Protein AF-A0A0J0XWY5-F1 (afdb_monomer_lite)

Secondary structure (DSSP, 8-state):
-PPPP----THHHHHHHHHHHHHHHHGGGSTTT----HHHHHHHHHHH----HHHHHHHHHHHHTT---SPB---EEEEEEEESS---SSS-PPPEEEEE-SSEEEEEEE-HHHHHHHHSPPTTS----GGGGTT-EEEEEEEEEEEEPP-TTSS--PPEEEEEEEEEEEEE--TTSPPS-TTPEETT-S-SHHHHHHHHHHHHHHTT---------------TT-TT--------------S------------GGGHHHHHHHHTTSS---

Radius of gyration: 27.15 Å; chains: 1; bounding box: 82×58×73 Å

Foldseek 3Di:
DDDDDDDDDPVVVVVVVVVVVVCVVPDPPPVVDDPPDPVNVLVVLLVQQDDDPLVVLLVCCVAPNLPQPDKDQPKHKWWFAFWPDDQDVPLPDFTKGWIDGQAEIAIETEDSVQQVVQQPDDVPDHRDHPRFSHRFMKIQRIKTWDWAADDPVDPDRFTGIYIYGHDMDGPDDGNPDDDSHPPRYYQLPDPDPSSVSSRVSRVCSVVVVRDPPDQPPQPQPDDPPDPPDDRDRDRDDDDDDPDDDDDDDDDDDDDPVVPVVVVVVVVVVPPDD

Sequence (273 aa):
MPRECGTKSEAADDVCRLTSCWQEMFGSAWRTAFSVSSSSVHSVMAALLRSWIESTIINHDAQYGADLGPFLTTPVLCQLIKFTTLRGSQADGQITAVISDQTHRVNVAFDQHAADSYELSKAGEEPERLTSLLRSVLRLRQYSITLLPPSYRNKHQIPRVLIVVHRWEVVTGDRQDPIYFPDAKHLGRGQTTQDEAVNRVLQKWWLGNSQKIQPSPISVERDPDDPGGKVVVEQRMTVANASAGPSRPRQVRLPLAKLTSELSQALRLVGGH

pLDDT: mean 72.66, std 22.98, range [30.91, 98.31]

Organism: NCBI:txid879819

Structure (mmCIF, N/CA/C/O backbone):
data_AF-A0A0J0XWY5-F1
#
_entry.id   AF-A0A0J0XWY5-F1
#
loop_
_atom_site.group_PDB
_atom_site.id
_atom_site.type_symbol
_atom_site.label_atom_id
_atom_site.label_alt_id
_atom_site.label_comp_id
_atom_site.label_asym_id
_atom_site.label_entity_id
_atom_site.label_seq_id
_atom_site.pdbx_PDB_ins_code
_atom_site.Cartn_x
_atom_site.Cartn_y
_atom_site.Cartn_z
_atom_site.occupancy
_atom_site.B_iso_or_equiv
_atom_site.auth_seq_id
_atom_site.auth_comp_id
_atom_site.auth_asym_id
_atom_site.auth_atom_id
_atom_site.pdbx_PDB_model_num
ATOM 1 N N . MET A 1 1 ? -35.027 23.873 38.994 1.00 40.34 1 MET A N 1
ATOM 2 C CA . MET A 1 1 ? -34.193 22.756 39.487 1.00 40.34 1 MET A CA 1
ATOM 3 C C . MET A 1 1 ? -33.545 22.091 38.276 1.00 40.34 1 MET A C 1
ATOM 5 O O . MET A 1 1 ? -34.254 21.366 37.586 1.00 40.34 1 MET A O 1
ATOM 9 N N . PRO A 1 2 ? -32.282 22.385 37.928 1.00 35.41 2 PRO A N 1
ATOM 10 C CA . PRO A 1 2 ? -31.597 21.664 36.860 1.00 35.41 2 PRO A CA 1
ATOM 11 C C . PRO A 1 2 ? -31.090 20.319 37.405 1.00 35.41 2 PRO A C 1
ATOM 13 O O . PRO A 1 2 ? -30.573 20.265 38.519 1.00 35.41 2 PRO A O 1
ATOM 16 N N . ARG A 1 3 ? -31.281 19.232 36.649 1.00 35.25 3 ARG A N 1
ATOM 17 C CA . ARG A 1 3 ? -30.683 17.918 36.929 1.00 35.25 3 ARG A CA 1
ATOM 18 C C . ARG A 1 3 ? -29.524 17.690 35.967 1.00 35.25 3 ARG A C 1
ATOM 20 O O . ARG A 1 3 ? -29.656 17.919 34.768 1.00 35.25 3 ARG A O 1
ATOM 27 N N . GLU A 1 4 ? -28.405 17.298 36.556 1.00 39.94 4 GLU A N 1
ATOM 28 C CA . GLU A 1 4 ? -27.096 17.145 35.940 1.00 39.94 4 GLU A CA 1
ATOM 29 C C . GLU A 1 4 ? -26.992 15.946 34.992 1.00 39.94 4 GLU A C 1
ATOM 31 O O . GLU A 1 4 ? -27.725 14.960 35.075 1.00 39.94 4 GLU A O 1
ATOM 36 N N . CYS A 1 5 ? -26.026 16.104 34.090 1.00 36.50 5 CYS A N 1
ATOM 37 C CA . CYS A 1 5 ? -25.548 15.189 33.070 1.00 36.50 5 CYS A CA 1
ATOM 38 C C . CYS A 1 5 ? -24.787 13.998 33.680 1.00 36.50 5 CYS A C 1
ATOM 40 O O . CYS A 1 5 ? -24.117 14.136 34.700 1.00 36.50 5 CYS A O 1
ATOM 42 N N . GLY A 1 6 ? -24.827 12.846 33.009 1.00 30.91 6 GLY A N 1
ATOM 43 C CA . GLY A 1 6 ? -24.082 11.653 33.403 1.00 30.91 6 GLY A CA 1
ATOM 44 C C . GLY A 1 6 ? -23.805 10.722 32.227 1.00 30.91 6 GLY A C 1
ATOM 45 O O . GLY A 1 6 ? -24.232 9.575 32.242 1.00 30.91 6 GLY A O 1
ATOM 46 N N . THR A 1 7 ? -23.106 11.203 31.199 1.00 37.50 7 THR A N 1
ATOM 47 C CA . THR A 1 7 ? -22.489 10.346 30.174 1.00 37.50 7 THR A CA 1
ATOM 48 C C . THR A 1 7 ? -21.087 9.954 30.637 1.00 37.50 7 THR A C 1
ATOM 50 O O . THR A 1 7 ? -20.172 10.778 30.609 1.00 37.50 7 THR A O 1
ATOM 53 N N . LYS A 1 8 ? -20.909 8.707 31.084 1.00 40.38 8 LYS A N 1
ATOM 54 C CA . LYS A 1 8 ? -19.580 8.110 31.274 1.00 40.38 8 LYS A CA 1
ATOM 55 C C . LYS A 1 8 ? -19.066 7.632 29.914 1.00 40.38 8 LYS A C 1
ATOM 57 O O . LYS A 1 8 ? -19.739 6.874 29.229 1.00 40.38 8 LYS A O 1
ATOM 62 N N . SER A 1 9 ? -17.909 8.160 29.527 1.00 42.88 9 SER A N 1
ATOM 63 C CA . SER A 1 9 ? -17.220 7.934 28.257 1.00 42.88 9 SER A CA 1
ATOM 64 C C . SER A 1 9 ? -16.274 6.739 28.379 1.00 42.88 9 SER A C 1
ATOM 66 O O . SER A 1 9 ? -15.186 6.874 28.932 1.00 42.88 9 SER A O 1
ATOM 68 N N . GLU A 1 10 ? -16.675 5.604 27.814 1.00 44.22 10 GLU A N 1
ATOM 69 C CA . GLU A 1 10 ? -15.894 4.358 27.692 1.00 44.22 10 GLU A CA 1
ATOM 70 C C . GLU A 1 10 ? -14.614 4.538 26.842 1.00 44.22 10 GLU A C 1
ATOM 72 O O . GLU A 1 10 ? -13.625 3.838 27.028 1.00 44.22 10 GLU A O 1
ATOM 77 N N . ALA A 1 11 ? -14.556 5.582 26.003 1.00 43.25 11 ALA A N 1
ATOM 78 C CA . ALA A 1 11 ? -13.376 5.938 25.205 1.00 43.25 11 ALA A CA 1
ATOM 79 C C . ALA A 1 11 ? -12.156 6.405 26.034 1.00 43.25 11 ALA A C 1
ATOM 81 O O . ALA A 1 11 ? -11.049 6.505 25.508 1.00 43.25 11 ALA A O 1
ATOM 82 N N . ALA A 1 12 ? -12.334 6.707 27.327 1.00 40.69 12 ALA A N 1
ATOM 83 C CA . ALA A 1 12 ? -11.230 7.086 28.212 1.00 40.69 12 ALA A CA 1
ATOM 84 C C . ALA A 1 12 ? -10.425 5.870 28.714 1.00 40.69 12 ALA A C 1
ATOM 86 O O . ALA A 1 12 ? -9.247 6.013 29.057 1.00 40.69 12 ALA A O 1
ATOM 87 N N . ASP A 1 13 ? -11.027 4.677 28.716 1.00 42.22 13 ASP A N 1
ATOM 88 C CA . ASP A 1 13 ? -10.397 3.473 29.261 1.00 42.22 13 ASP A CA 1
ATOM 89 C C . ASP A 1 13 ? -9.434 2.812 28.256 1.00 42.22 13 ASP A C 1
ATOM 91 O O . ASP A 1 13 ? -8.406 2.259 28.659 1.00 42.22 13 ASP A O 1
ATOM 95 N N . ASP A 1 14 ? -9.653 2.976 26.948 1.00 41.59 14 ASP A N 1
ATOM 96 C CA . ASP A 1 14 ? -8.750 2.437 25.918 1.00 41.59 14 ASP A CA 1
ATOM 97 C C . ASP A 1 14 ? -7.463 3.258 25.739 1.00 41.59 14 ASP A C 1
ATOM 99 O O . ASP A 1 14 ? -6.380 2.701 25.520 1.00 41.59 14 ASP A O 1
ATOM 103 N N . VAL A 1 15 ? -7.519 4.574 25.969 1.00 44.16 15 VAL A N 1
ATOM 104 C CA . VAL A 1 15 ? -6.317 5.429 26.043 1.00 44.16 15 VAL A CA 1
ATOM 105 C C . VAL A 1 15 ? -5.456 5.056 27.265 1.00 44.16 15 VAL A C 1
ATOM 107 O O . VAL A 1 15 ? -4.219 5.078 27.207 1.00 44.16 15 VAL A O 1
ATOM 110 N N . CYS A 1 16 ? -6.081 4.611 28.361 1.00 44.97 16 CYS A N 1
ATOM 111 C CA . CYS A 1 16 ? -5.372 4.109 29.543 1.00 44.97 16 CYS A CA 1
ATOM 112 C C . CYS A 1 16 ? -4.656 2.762 29.293 1.00 44.97 16 CYS A C 1
ATOM 114 O O . CYS A 1 16 ? -3.607 2.485 29.886 1.00 44.97 16 CYS A O 1
ATOM 116 N N . ARG A 1 17 ? -5.161 1.922 28.380 1.00 47.78 17 ARG A N 1
ATOM 117 C CA . ARG A 1 17 ? -4.525 0.634 28.042 1.00 47.78 17 ARG A CA 1
ATOM 118 C C . ARG A 1 17 ? -3.289 0.799 27.162 1.00 47.78 17 ARG A C 1
ATOM 120 O O . ARG A 1 17 ? -2.267 0.165 27.426 1.00 47.78 17 ARG A O 1
ATOM 127 N N . LEU A 1 18 ? -3.323 1.715 26.192 1.00 49.00 18 LEU A N 1
ATOM 128 C CA . LEU A 1 18 ? -2.140 2.047 25.390 1.00 49.00 18 LEU A CA 1
ATOM 129 C C . LEU A 1 18 ? -1.033 2.671 26.247 1.00 49.00 18 LEU A C 1
ATOM 131 O O . LEU A 1 18 ? 0.124 2.280 26.127 1.00 49.00 18 LEU A O 1
ATOM 135 N N . THR A 1 19 ? -1.366 3.561 27.182 1.00 47.47 19 THR A N 1
ATOM 136 C CA . THR A 1 19 ? -0.364 4.142 28.098 1.00 47.47 19 THR A CA 1
ATOM 137 C C . THR A 1 19 ? 0.278 3.103 29.029 1.00 47.47 19 THR A C 1
ATOM 139 O O . THR A 1 19 ? 1.462 3.222 29.348 1.00 47.47 19 THR A O 1
ATOM 142 N N . SER A 1 20 ? -0.438 2.032 29.383 1.00 50.03 20 SER A N 1
ATOM 143 C CA . SER A 1 20 ? 0.108 0.923 30.184 1.00 50.03 20 SER A CA 1
ATOM 144 C C . SER A 1 20 ? 1.115 0.058 29.408 1.00 50.03 20 SER A C 1
ATOM 146 O O . SER A 1 20 ? 2.131 -0.350 29.965 1.00 50.03 20 SER A O 1
ATOM 148 N N . CYS A 1 21 ? 0.924 -0.142 28.100 1.00 50.56 21 CYS A N 1
ATOM 149 C CA . CYS A 1 21 ? 1.876 -0.902 27.276 1.00 50.56 21 CYS A CA 1
ATOM 150 C C . CYS A 1 21 ? 3.211 -0.153 27.072 1.00 50.56 21 CYS A C 1
ATOM 152 O O . CYS A 1 21 ? 4.280 -0.758 26.988 1.00 50.56 21 CYS A O 1
ATOM 154 N N . TRP A 1 22 ? 3.171 1.183 27.041 1.00 50.94 22 TRP A N 1
ATOM 155 C CA . TRP A 1 22 ? 4.373 2.026 27.023 1.00 50.94 22 TRP A CA 1
ATOM 156 C C . TRP A 1 22 ? 5.036 2.123 28.406 1.00 50.94 22 TRP A C 1
ATOM 158 O O . TRP A 1 22 ? 6.252 2.285 28.507 1.00 50.94 22 TRP A O 1
ATOM 168 N N . GLN A 1 23 ? 4.263 1.961 29.479 1.00 44.97 23 GLN A N 1
ATOM 169 C CA . GLN A 1 23 ? 4.763 1.939 30.849 1.00 44.97 23 GLN A CA 1
ATOM 170 C C . GLN A 1 23 ? 5.648 0.731 31.158 1.00 44.97 23 GLN A C 1
ATOM 172 O O . GLN A 1 23 ? 6.629 0.884 31.886 1.00 44.97 23 GLN A O 1
ATOM 177 N N . GLU A 1 24 ? 5.351 -0.424 30.568 1.00 52.38 24 GLU A N 1
ATOM 178 C CA . GLU A 1 24 ? 6.209 -1.608 30.667 1.00 52.38 24 GLU A CA 1
ATOM 179 C C . GLU A 1 24 ? 7.511 -1.460 29.865 1.00 52.38 24 GLU A C 1
ATOM 181 O O . GLU A 1 24 ? 8.550 -1.953 30.298 1.00 52.38 24 GLU A O 1
ATOM 186 N N . MET A 1 25 ? 7.499 -0.727 28.744 1.00 49.69 25 MET A N 1
ATOM 187 C CA . MET A 1 25 ? 8.696 -0.525 27.913 1.00 49.69 25 MET A CA 1
ATOM 188 C C . MET A 1 25 ? 9.645 0.575 28.419 1.00 49.69 25 MET A C 1
ATOM 190 O O . MET A 1 25 ? 10.842 0.499 28.148 1.00 49.69 25 MET A O 1
ATOM 194 N N . PHE A 1 26 ? 9.147 1.595 29.131 1.00 55.03 26 PHE A N 1
ATOM 195 C CA . PHE A 1 26 ? 9.932 2.802 29.457 1.00 55.03 26 PHE A CA 1
ATOM 196 C C . PHE A 1 26 ? 10.045 3.135 30.959 1.00 55.03 26 PHE A C 1
ATOM 198 O O . PHE A 1 26 ? 10.648 4.147 31.322 1.00 55.03 26 PHE A O 1
ATOM 205 N N . GLY A 1 27 ? 9.524 2.285 31.851 1.00 49.72 27 GLY A N 1
ATOM 206 C CA . GLY A 1 27 ? 9.681 2.431 33.305 1.00 49.72 27 GLY A CA 1
ATOM 207 C C . GLY A 1 27 ? 8.967 3.652 33.906 1.00 49.72 27 GLY A C 1
ATOM 208 O O . GLY A 1 27 ? 8.214 4.361 33.251 1.00 49.72 27 GLY A O 1
ATOM 209 N N . SER A 1 28 ? 9.176 3.925 35.194 1.00 43.50 28 SER A N 1
ATOM 210 C CA . SER A 1 28 ? 8.472 4.969 35.966 1.00 43.50 28 SER A CA 1
ATOM 211 C C . SER A 1 28 ? 8.821 6.422 35.591 1.00 43.50 28 SER A C 1
ATOM 213 O O . SER A 1 28 ? 8.238 7.349 36.152 1.00 43.50 28 SER A O 1
ATOM 215 N N . ALA A 1 29 ? 9.714 6.642 34.621 1.00 43.56 29 ALA A N 1
ATOM 216 C CA . ALA A 1 29 ? 10.204 7.965 34.229 1.00 43.56 29 ALA A CA 1
ATOM 217 C C . ALA A 1 29 ? 9.248 8.771 33.323 1.00 43.56 29 ALA A C 1
ATOM 219 O O . ALA A 1 29 ? 9.431 9.977 33.172 1.00 43.56 29 ALA A O 1
ATOM 220 N N . TRP A 1 30 ? 8.218 8.158 32.727 1.00 53.41 30 TRP A N 1
ATOM 221 C CA . TRP A 1 30 ? 7.349 8.861 31.768 1.00 53.41 30 TRP A CA 1
ATOM 222 C C . TRP A 1 30 ? 6.216 9.678 32.414 1.00 53.41 30 TRP A C 1
ATOM 224 O O . TRP A 1 30 ? 5.759 10.652 31.815 1.00 53.41 30 TRP A O 1
ATOM 234 N N . ARG A 1 31 ? 5.772 9.340 33.640 1.00 42.16 31 ARG A N 1
ATOM 235 C CA . ARG A 1 31 ? 4.628 10.028 34.282 1.00 42.16 31 ARG A CA 1
ATOM 236 C C . ARG A 1 31 ? 4.932 11.473 34.690 1.00 42.16 31 ARG A C 1
ATOM 238 O O . ARG A 1 31 ? 4.003 12.260 34.825 1.00 42.16 31 ARG A O 1
ATOM 245 N N . THR A 1 32 ? 6.199 11.842 34.863 1.00 43.88 32 THR A N 1
ATOM 246 C CA . THR A 1 32 ? 6.576 13.191 35.319 1.00 43.88 32 THR A CA 1
ATOM 247 C C . THR A 1 32 ? 6.797 14.183 34.174 1.00 43.88 32 THR A C 1
ATOM 249 O O . THR A 1 32 ? 6.968 15.368 34.438 1.00 43.88 32 THR A O 1
ATOM 252 N N . ALA A 1 33 ? 6.803 13.734 32.913 1.00 39.41 33 ALA A N 1
ATOM 253 C CA . ALA A 1 33 ? 7.315 14.549 31.809 1.00 39.41 33 ALA A CA 1
ATOM 254 C C . ALA A 1 33 ? 6.273 15.049 30.800 1.00 39.41 33 ALA A C 1
ATOM 256 O O . ALA A 1 33 ? 6.606 15.938 30.023 1.00 39.41 33 ALA A O 1
ATOM 257 N N . PHE A 1 34 ? 5.040 14.536 30.763 1.00 42.44 34 PHE A N 1
ATOM 258 C CA . PHE A 1 34 ? 4.194 14.836 29.608 1.00 42.44 34 PHE A CA 1
ATOM 259 C C . PHE A 1 34 ? 2.691 14.909 29.904 1.00 42.44 34 PHE A C 1
ATOM 261 O O . PHE A 1 34 ? 1.961 13.923 29.864 1.00 42.44 34 PHE A O 1
ATOM 268 N N . SER A 1 35 ? 2.211 16.145 30.049 1.00 42.88 35 SER A N 1
ATOM 269 C CA . SER A 1 35 ? 0.945 16.546 29.434 1.00 42.88 35 SER A CA 1
ATOM 270 C C . SER A 1 35 ? 1.194 16.615 27.920 1.00 42.88 35 SER A C 1
ATOM 272 O O . SER A 1 35 ? 1.558 17.665 27.390 1.00 42.88 35 SER A O 1
ATOM 274 N N . VAL A 1 36 ? 1.152 15.467 27.225 1.00 52.88 36 VAL A N 1
ATOM 275 C CA . VAL A 1 36 ? 1.308 15.440 25.760 1.00 52.88 36 VAL A CA 1
ATOM 276 C C . VAL A 1 36 ? 0.057 16.082 25.173 1.00 52.88 36 VAL A C 1
ATOM 278 O O . VAL A 1 36 ? -1.022 15.494 25.193 1.00 52.88 36 VAL A O 1
ATOM 281 N N . SER A 1 37 ? 0.175 17.297 24.647 1.00 58.72 37 SER A N 1
ATOM 282 C CA . SER A 1 37 ? -0.885 17.863 23.820 1.00 58.72 37 SER A CA 1
ATOM 283 C C . SER A 1 37 ? -1.111 16.956 22.607 1.00 58.72 37 SER A C 1
ATOM 285 O O . SER A 1 37 ? -0.159 16.398 22.061 1.00 58.72 37 SER A O 1
ATOM 287 N N . SER A 1 38 ? -2.352 16.844 22.129 1.00 59.69 38 SER A N 1
ATOM 288 C CA . SER A 1 38 ? -2.685 16.082 20.913 1.00 59.69 38 SER A CA 1
ATOM 289 C C . SER A 1 38 ? -1.728 16.393 19.743 1.00 59.69 38 SER A C 1
ATOM 291 O O . SER A 1 38 ? -1.261 15.486 19.058 1.00 59.69 38 SER A O 1
ATOM 293 N N . SER A 1 39 ? -1.296 17.649 19.587 1.00 62.50 39 SER A N 1
ATOM 294 C CA . SER A 1 39 ? -0.298 18.068 18.588 1.00 62.50 39 SER A CA 1
ATOM 295 C C . SER A 1 39 ? 1.055 17.339 18.667 1.00 62.50 39 SER A C 1
ATOM 297 O O . SER A 1 39 ? 1.690 17.120 17.636 1.00 62.50 39 SER A O 1
ATOM 299 N N . SER A 1 40 ? 1.501 16.930 19.856 1.00 75.06 40 SER A N 1
ATOM 300 C CA . SER A 1 40 ? 2.773 16.225 20.034 1.00 75.06 40 SER A CA 1
ATOM 301 C C . SER A 1 40 ? 2.669 14.749 19.635 1.00 75.06 40 SER A C 1
ATOM 303 O O . SER A 1 40 ? 3.596 14.244 19.004 1.00 75.06 40 SER A O 1
ATOM 305 N N . VAL A 1 41 ? 1.525 14.089 19.864 1.00 76.25 41 VAL A N 1
ATOM 306 C CA . VAL A 1 41 ? 1.287 12.708 19.391 1.00 76.25 41 VAL A CA 1
ATOM 307 C C . VAL A 1 41 ? 1.294 12.646 17.863 1.00 76.25 41 VAL A C 1
ATOM 309 O O . VAL A 1 41 ? 1.959 11.794 17.276 1.00 76.25 41 VAL A O 1
ATOM 312 N N . HIS A 1 42 ? 0.627 13.598 17.207 1.00 79.50 42 HIS A N 1
ATOM 313 C CA . HIS A 1 42 ? 0.587 13.683 15.746 1.00 79.50 42 HIS A CA 1
ATOM 314 C C . HIS A 1 42 ? 1.974 13.880 15.126 1.00 79.50 42 HIS A C 1
ATOM 316 O O . HIS A 1 42 ? 2.300 13.240 14.129 1.00 79.50 42 HIS A O 1
ATOM 322 N N . SER A 1 43 ? 2.802 14.732 15.736 1.00 79.62 43 SER A N 1
ATOM 323 C CA . SER A 1 43 ? 4.180 14.967 15.292 1.00 79.62 43 SER A CA 1
ATOM 324 C C . SER A 1 43 ? 5.041 13.702 15.397 1.00 79.62 43 SER A C 1
ATOM 326 O O . SER A 1 43 ? 5.749 13.347 14.454 1.00 79.62 43 SER A O 1
ATOM 328 N N . VAL A 1 44 ? 4.923 12.962 16.507 1.00 84.62 44 VAL A N 1
ATOM 329 C CA . VAL A 1 44 ? 5.640 11.690 16.693 1.00 84.62 44 VAL A CA 1
ATOM 330 C C . VAL A 1 44 ? 5.175 10.649 15.673 1.00 84.62 44 VAL A C 1
ATOM 332 O O . VAL 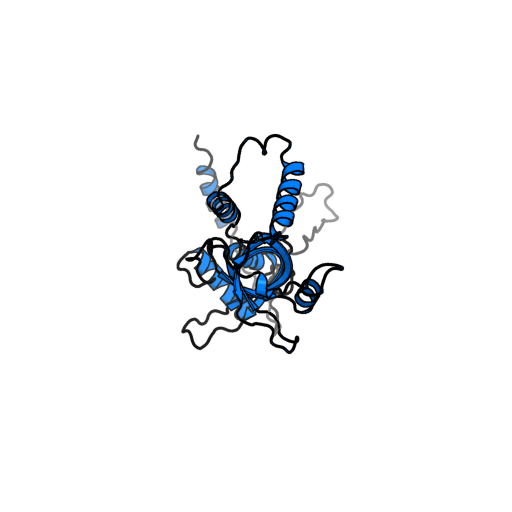A 1 44 ? 6.011 9.988 15.060 1.00 84.62 44 VAL A O 1
ATOM 335 N N . MET A 1 45 ? 3.867 10.521 15.435 1.00 85.50 45 MET A N 1
ATOM 336 C CA . MET A 1 45 ? 3.343 9.568 14.448 1.00 85.50 45 MET A CA 1
ATOM 337 C C . MET A 1 45 ? 3.791 9.896 13.024 1.00 85.50 45 MET A C 1
ATOM 339 O O . MET A 1 45 ? 4.233 8.999 12.303 1.00 85.50 45 MET A O 1
ATOM 343 N N . ALA A 1 46 ? 3.764 11.173 12.638 1.00 82.75 46 ALA A N 1
ATOM 344 C CA . ALA A 1 46 ? 4.304 11.611 11.356 1.00 82.75 46 ALA A CA 1
ATOM 345 C C . ALA A 1 46 ? 5.793 11.240 11.213 1.00 82.75 46 ALA A C 1
ATOM 347 O O . ALA A 1 46 ? 6.204 10.767 10.159 1.00 82.75 46 ALA A O 1
ATOM 348 N N . ALA A 1 47 ? 6.593 11.368 12.277 1.00 86.25 47 ALA A N 1
ATOM 349 C CA . ALA A 1 47 ? 8.013 11.010 12.252 1.00 86.25 47 ALA A CA 1
ATOM 350 C C . ALA A 1 47 ? 8.281 9.492 12.144 1.00 86.25 47 ALA A C 1
ATOM 352 O O . ALA A 1 47 ? 9.335 9.082 11.650 1.00 86.25 47 ALA A O 1
ATOM 353 N N . LEU A 1 48 ? 7.351 8.647 12.602 1.00 89.81 48 LEU A N 1
ATOM 354 C CA . LEU A 1 48 ? 7.469 7.185 12.512 1.00 89.81 48 LEU A CA 1
ATOM 355 C C . LEU A 1 48 ? 7.103 6.638 11.127 1.00 89.81 48 LEU A C 1
ATOM 357 O O . LEU A 1 48 ? 7.604 5.583 10.730 1.00 89.81 48 LEU A O 1
ATOM 361 N N . LEU A 1 49 ? 6.244 7.342 10.390 1.00 91.56 49 LEU A N 1
ATOM 362 C CA . LEU A 1 49 ? 5.891 7.007 9.015 1.00 91.56 49 LEU A CA 1
ATOM 363 C C . LEU A 1 49 ? 7.072 7.312 8.089 1.00 91.56 49 LEU A C 1
ATOM 365 O O . LEU A 1 49 ? 7.290 8.447 7.678 1.00 91.56 49 LEU A O 1
ATOM 369 N N . ARG A 1 50 ? 7.840 6.275 7.754 1.00 94.31 50 ARG A N 1
ATOM 370 C CA . ARG A 1 50 ? 8.954 6.356 6.800 1.00 94.31 50 ARG A CA 1
ATOM 371 C C . ARG A 1 50 ? 8.486 6.054 5.382 1.00 94.31 50 ARG A C 1
ATOM 373 O O . ARG A 1 50 ? 7.518 5.323 5.195 1.00 94.31 50 ARG A O 1
ATOM 380 N N . SER A 1 51 ? 9.204 6.572 4.390 1.00 95.19 51 SER A N 1
ATOM 381 C CA . SER A 1 51 ? 9.041 6.151 2.995 1.00 95.19 51 SER A CA 1
ATOM 382 C C . SER A 1 51 ? 9.445 4.681 2.819 1.00 95.19 51 SER A C 1
ATOM 384 O O . SER A 1 51 ? 10.531 4.274 3.244 1.00 95.19 51 SER A O 1
ATOM 386 N N . TRP A 1 52 ? 8.571 3.874 2.218 1.00 96.94 52 TRP A N 1
ATOM 387 C CA . TRP A 1 52 ? 8.811 2.448 1.968 1.00 96.94 52 TRP A CA 1
ATOM 388 C C . TRP A 1 52 ? 8.181 1.930 0.675 1.00 96.94 52 TRP A C 1
ATOM 390 O O . TRP A 1 52 ? 8.622 0.900 0.163 1.00 96.94 52 TRP A O 1
ATOM 400 N N . ILE A 1 53 ? 7.153 2.597 0.141 1.00 97.06 53 ILE A N 1
ATOM 401 C CA . ILE A 1 53 ? 6.374 2.081 -0.991 1.00 97.06 53 ILE A CA 1
ATOM 402 C C . ILE A 1 53 ? 7.277 1.914 -2.218 1.00 97.06 53 ILE A C 1
ATOM 404 O O . ILE A 1 53 ? 7.310 0.840 -2.814 1.00 97.06 53 ILE A O 1
ATOM 408 N N . GLU A 1 54 ? 8.057 2.935 -2.574 1.00 95.50 54 GLU A N 1
ATOM 409 C CA . GLU A 1 54 ? 8.954 2.875 -3.735 1.00 95.50 54 GLU A CA 1
ATOM 410 C C . GLU A 1 54 ? 10.078 1.859 -3.561 1.00 95.50 54 GLU A C 1
ATOM 412 O O . GLU A 1 54 ? 10.324 1.039 -4.449 1.00 95.50 54 GLU A O 1
ATOM 417 N N . SER A 1 55 ? 10.747 1.893 -2.405 1.00 95.31 55 SER A N 1
ATOM 418 C CA . SER A 1 55 ? 11.853 0.982 -2.114 1.00 95.31 55 SER A CA 1
ATOM 419 C C . SER A 1 55 ? 11.386 -0.467 -2.130 1.00 95.31 55 SER A C 1
ATOM 421 O O . SER A 1 55 ? 12.116 -1.337 -2.590 1.0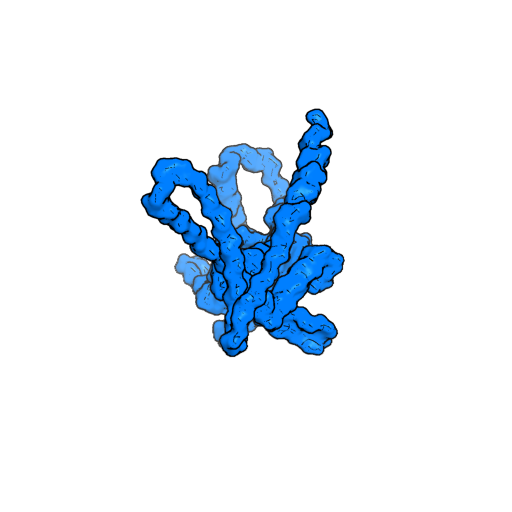0 95.31 55 SER A O 1
ATOM 423 N N . THR A 1 56 ? 10.143 -0.730 -1.731 1.00 97.06 56 THR A N 1
ATOM 424 C CA . THR A 1 56 ? 9.542 -2.061 -1.812 1.00 97.06 56 THR A CA 1
ATOM 425 C C . THR A 1 56 ? 9.379 -2.533 -3.252 1.00 97.06 56 THR A C 1
ATOM 427 O O . THR A 1 56 ? 9.730 -3.673 -3.540 1.00 97.06 56 THR A O 1
ATOM 430 N N . ILE A 1 57 ? 8.931 -1.676 -4.176 1.00 96.88 57 ILE A N 1
ATOM 431 C CA . ILE A 1 57 ? 8.831 -2.036 -5.602 1.00 96.88 57 ILE A CA 1
ATOM 432 C C . ILE A 1 57 ? 10.210 -2.328 -6.200 1.00 96.88 57 ILE A C 1
ATOM 434 O O . ILE A 1 57 ? 10.394 -3.347 -6.865 1.00 96.88 57 ILE A O 1
ATOM 438 N N . ILE A 1 58 ? 11.189 -1.462 -5.936 1.00 95.38 58 ILE A N 1
ATOM 439 C CA . ILE A 1 58 ? 12.550 -1.606 -6.468 1.00 95.38 58 ILE A CA 1
ATOM 440 C C . ILE A 1 58 ? 13.224 -2.862 -5.902 1.00 95.38 58 ILE A C 1
ATOM 442 O O . ILE A 1 58 ? 13.788 -3.659 -6.652 1.00 95.38 58 ILE A O 1
ATOM 446 N N . ASN A 1 59 ? 13.130 -3.077 -4.589 1.00 95.38 59 ASN A N 1
ATOM 447 C CA . ASN A 1 59 ? 13.713 -4.245 -3.933 1.00 95.38 59 ASN A CA 1
ATOM 448 C C . ASN A 1 59 ? 13.031 -5.540 -4.378 1.00 95.38 59 ASN A C 1
ATOM 450 O O . ASN A 1 59 ? 13.707 -6.550 -4.562 1.00 95.38 59 ASN A O 1
ATOM 454 N N . HIS A 1 60 ? 11.714 -5.513 -4.593 1.00 95.69 60 HIS A N 1
ATOM 455 C CA . HIS A 1 60 ? 10.996 -6.656 -5.139 1.00 95.69 60 HIS A CA 1
ATOM 456 C C . HIS A 1 60 ? 11.489 -7.003 -6.549 1.00 95.69 60 HIS A C 1
ATOM 458 O O . HIS A 1 60 ? 11.726 -8.174 -6.828 1.00 95.69 60 HIS A O 1
ATOM 464 N N . ASP A 1 61 ? 11.710 -6.018 -7.429 1.00 95.44 61 ASP A N 1
ATOM 465 C CA . ASP A 1 61 ? 12.257 -6.289 -8.769 1.00 95.44 61 ASP A CA 1
ATOM 466 C C . ASP A 1 61 ? 13.659 -6.892 -8.700 1.00 95.44 61 ASP A C 1
ATOM 468 O O . ASP A 1 61 ? 13.962 -7.835 -9.430 1.00 95.44 61 ASP A O 1
ATOM 472 N N . ALA A 1 62 ? 14.499 -6.377 -7.801 1.00 94.50 62 ALA A N 1
ATOM 473 C CA . ALA A 1 62 ? 15.851 -6.883 -7.611 1.00 94.50 62 ALA A CA 1
ATOM 474 C C . ALA A 1 62 ? 15.870 -8.338 -7.105 1.00 94.50 62 ALA A C 1
ATOM 476 O O . ALA A 1 62 ? 16.744 -9.106 -7.499 1.00 94.50 62 ALA A O 1
ATOM 477 N N . GLN A 1 63 ? 14.919 -8.719 -6.246 1.00 94.44 63 GLN A N 1
ATOM 478 C CA . GLN A 1 63 ? 14.865 -10.052 -5.635 1.00 94.44 63 GLN A CA 1
ATOM 479 C C . GLN A 1 63 ? 14.099 -11.078 -6.479 1.00 94.44 63 GLN A C 1
ATOM 481 O O . GLN A 1 63 ? 14.549 -12.212 -6.629 1.00 94.44 63 GLN A O 1
ATOM 486 N N . TYR A 1 64 ? 12.945 -10.692 -7.024 1.00 93.25 64 TYR A N 1
ATOM 487 C CA . TYR A 1 64 ? 11.976 -11.606 -7.639 1.00 93.25 64 TYR A CA 1
ATOM 488 C C . TYR A 1 64 ? 11.682 -11.277 -9.111 1.00 93.25 64 TYR A C 1
ATOM 490 O O . TYR A 1 64 ? 11.062 -12.074 -9.819 1.00 93.25 64 TYR A O 1
ATOM 498 N N . GLY A 1 65 ? 12.129 -10.124 -9.617 1.00 92.50 65 GLY A N 1
ATOM 499 C CA . GLY A 1 65 ? 11.732 -9.637 -10.937 1.00 92.50 65 GLY A CA 1
ATOM 500 C C . GLY A 1 65 ? 10.226 -9.364 -10.998 1.00 92.50 65 GLY A C 1
ATOM 501 O O . GLY A 1 65 ? 9.663 -8.787 -10.070 1.00 92.50 65 GLY A O 1
ATOM 502 N N . ALA A 1 66 ? 9.566 -9.796 -12.080 1.00 91.44 66 ALA A N 1
ATOM 503 C CA . ALA A 1 66 ? 8.109 -9.684 -12.237 1.00 91.44 66 ALA A CA 1
ATOM 504 C C . ALA A 1 66 ? 7.342 -10.889 -11.667 1.00 91.44 66 ALA A C 1
ATOM 506 O O . ALA A 1 66 ? 6.178 -11.097 -12.005 1.00 91.44 66 ALA A O 1
ATOM 507 N N . ASP A 1 67 ? 7.981 -11.710 -10.833 1.00 92.00 67 ASP A N 1
ATOM 508 C CA . ASP A 1 67 ? 7.280 -12.743 -10.079 1.00 92.00 67 ASP A CA 1
ATOM 509 C C . ASP A 1 67 ? 6.523 -12.082 -8.923 1.00 92.00 67 ASP A C 1
ATOM 511 O O . ASP A 1 67 ? 7.094 -11.847 -7.868 1.00 92.00 67 ASP A O 1
ATOM 515 N N . LEU A 1 68 ? 5.259 -11.718 -9.153 1.00 92.31 68 LEU A N 1
ATOM 516 C CA . LEU A 1 68 ? 4.404 -11.001 -8.193 1.00 92.31 68 LEU A CA 1
ATOM 517 C C . LEU A 1 68 ? 3.697 -11.930 -7.185 1.00 92.31 68 LEU A C 1
ATOM 519 O O . LEU A 1 68 ? 2.881 -11.474 -6.385 1.00 92.31 68 LEU A O 1
ATOM 523 N N . GLY A 1 69 ? 3.964 -13.236 -7.254 1.00 90.19 69 GLY A N 1
ATOM 524 C CA . GLY A 1 69 ? 3.388 -14.241 -6.360 1.00 90.19 69 GLY A CA 1
ATOM 525 C C . GLY A 1 69 ? 3.879 -14.211 -4.902 1.00 90.19 69 GLY A C 1
ATOM 526 O O . GLY A 1 69 ? 3.087 -14.563 -4.025 1.00 90.19 69 GLY A O 1
ATOM 527 N N . PRO A 1 70 ? 5.134 -13.824 -4.587 1.00 93.81 70 PRO A N 1
ATOM 528 C CA . PRO A 1 70 ? 5.630 -13.833 -3.216 1.00 93.81 70 PRO A CA 1
ATOM 529 C C . PRO A 1 70 ? 4.855 -12.898 -2.281 1.00 93.81 70 PRO A C 1
ATOM 531 O O . PRO A 1 70 ? 4.558 -11.746 -2.603 1.00 93.81 70 PRO A O 1
ATOM 534 N N . PHE A 1 71 ? 4.597 -13.381 -1.065 1.00 95.88 71 PHE A N 1
ATOM 535 C CA . PHE A 1 71 ? 4.136 -12.534 0.029 1.00 95.88 71 PHE A CA 1
ATOM 536 C C . PHE A 1 71 ? 5.319 -11.800 0.656 1.00 95.88 71 PHE A C 1
ATOM 538 O O . PHE A 1 71 ? 6.324 -12.405 1.026 1.00 95.88 71 PHE A O 1
ATOM 545 N N . LEU A 1 72 ? 5.159 -10.499 0.847 1.00 96.50 72 LEU A N 1
ATOM 546 C CA . LEU A 1 72 ? 6.081 -9.656 1.585 1.00 96.50 72 LEU A CA 1
ATOM 547 C C . LEU A 1 72 ? 5.668 -9.629 3.056 1.00 96.50 72 LEU A C 1
ATOM 549 O O . LEU A 1 72 ? 4.524 -9.317 3.386 1.00 96.50 72 LEU A O 1
ATOM 553 N N . THR A 1 73 ? 6.609 -9.962 3.940 1.00 95.88 73 THR A N 1
ATOM 554 C CA . THR A 1 73 ? 6.395 -10.047 5.397 1.00 95.88 73 THR A CA 1
ATOM 555 C C . THR A 1 73 ? 7.121 -8.955 6.180 1.00 95.88 73 THR A C 1
ATOM 557 O O . THR A 1 73 ? 7.070 -8.932 7.409 1.00 95.88 73 THR A O 1
ATOM 560 N N . THR A 1 74 ? 7.830 -8.057 5.492 1.00 94.06 74 THR A N 1
ATOM 561 C CA . THR A 1 74 ? 8.516 -6.931 6.130 1.00 94.06 74 THR A CA 1
ATOM 562 C C . THR A 1 74 ? 7.474 -5.964 6.692 1.00 94.06 74 THR A C 1
ATOM 564 O O . THR A 1 74 ? 6.686 -5.419 5.913 1.00 94.06 74 THR A O 1
ATOM 567 N N . PRO A 1 75 ? 7.446 -5.729 8.018 1.00 95.25 75 PRO A N 1
ATOM 568 C CA . PRO A 1 75 ? 6.440 -4.875 8.620 1.00 95.25 75 PRO A CA 1
ATOM 569 C C . PRO A 1 75 ? 6.667 -3.416 8.227 1.00 95.25 75 PRO A C 1
ATOM 571 O O . PRO A 1 75 ? 7.762 -2.883 8.399 1.00 95.25 75 PRO A O 1
ATOM 574 N N . VAL A 1 76 ? 5.617 -2.762 7.735 1.00 97.12 76 VAL A N 1
ATOM 575 C CA . VAL A 1 76 ? 5.661 -1.363 7.282 1.00 97.12 76 VAL A CA 1
ATOM 576 C C . VAL A 1 76 ? 4.493 -0.573 7.855 1.00 97.12 76 VAL A C 1
ATOM 578 O O . VAL A 1 76 ? 3.414 -1.123 8.072 1.00 97.12 76 VAL A O 1
ATOM 581 N N . LEU A 1 77 ? 4.715 0.713 8.125 1.00 97.56 77 LEU A N 1
ATOM 582 C CA . LEU A 1 77 ? 3.686 1.627 8.620 1.00 97.56 77 LEU A CA 1
ATOM 583 C C . LEU A 1 77 ? 3.128 2.466 7.474 1.00 97.56 77 LEU A C 1
ATOM 585 O O . LEU A 1 77 ? 3.876 2.951 6.627 1.00 97.56 77 LEU A O 1
ATOM 589 N N . CYS A 1 78 ? 1.818 2.663 7.462 1.00 97.75 78 CYS A N 1
ATOM 590 C CA . CYS A 1 78 ? 1.149 3.520 6.493 1.00 97.75 78 CYS A CA 1
ATOM 591 C C . CYS A 1 78 ? -0.096 4.156 7.107 1.00 97.75 78 CYS A C 1
ATOM 593 O O . CYS A 1 78 ? -0.674 3.623 8.051 1.00 97.75 78 CYS A O 1
ATOM 595 N N . GLN A 1 79 ? -0.515 5.293 6.566 1.00 97.81 79 GLN A N 1
ATOM 596 C CA . GLN A 1 79 ? -1.777 5.920 6.934 1.00 97.81 79 GLN A CA 1
ATOM 597 C C . GLN A 1 79 ? -2.858 5.570 5.914 1.00 97.81 79 GLN A C 1
ATOM 599 O O . GLN A 1 79 ? -2.637 5.684 4.706 1.00 97.81 79 GLN A O 1
ATOM 604 N N . LEU A 1 80 ? -4.045 5.200 6.388 1.00 97.62 80 LEU A N 1
ATOM 605 C CA . LEU A 1 80 ? -5.202 4.957 5.538 1.00 97.62 80 LEU A CA 1
ATOM 606 C C . LEU A 1 80 ? -5.856 6.279 5.119 1.00 97.62 80 LEU A C 1
ATOM 608 O O . LEU A 1 80 ? -6.444 6.976 5.930 1.00 97.62 80 LEU A O 1
ATOM 612 N N . ILE A 1 81 ? -5.790 6.653 3.845 1.00 97.25 81 ILE A N 1
ATOM 613 C CA . ILE A 1 81 ? -6.224 7.985 3.392 1.00 97.25 81 ILE A CA 1
ATOM 614 C C . ILE A 1 81 ? -7.712 8.035 3.063 1.00 97.25 81 ILE A C 1
ATOM 616 O O . ILE A 1 81 ? -8.400 8.992 3.418 1.00 97.25 81 ILE A O 1
ATOM 620 N N . LYS A 1 82 ? -8.200 7.039 2.322 1.00 95.81 82 LYS A N 1
ATOM 621 C CA . LYS A 1 82 ? -9.603 6.950 1.903 1.00 95.81 82 LYS A CA 1
ATOM 622 C C . LYS A 1 82 ? -9.962 5.547 1.452 1.00 95.81 82 LYS A C 1
ATOM 624 O O . LYS A 1 82 ? -9.119 4.851 0.894 1.00 95.81 82 LYS A O 1
ATOM 629 N N . PHE A 1 83 ? -11.233 5.194 1.581 1.00 94.62 83 PHE A N 1
ATOM 630 C CA . PHE A 1 83 ? -11.806 4.019 0.933 1.00 94.62 83 PHE A CA 1
ATOM 631 C C . PHE A 1 83 ? -12.270 4.367 -0.482 1.00 94.62 83 PHE A C 1
ATOM 633 O O . PHE A 1 83 ? -12.812 5.446 -0.724 1.00 94.62 83 PHE A O 1
ATOM 640 N N . THR A 1 84 ? -12.017 3.463 -1.423 1.00 91.31 84 THR A N 1
ATOM 641 C CA . THR A 1 84 ? -12.465 3.577 -2.819 1.00 91.31 84 THR A CA 1
ATOM 642 C C . THR A 1 84 ? -13.715 2.737 -3.051 1.00 91.31 84 THR A C 1
ATOM 644 O O . THR A 1 84 ? -14.622 3.175 -3.754 1.00 91.31 84 THR A O 1
ATOM 647 N N . THR A 1 85 ? -13.787 1.561 -2.429 1.00 88.00 85 THR A N 1
ATOM 648 C CA . THR A 1 85 ? -14.996 0.737 -2.375 1.00 88.00 85 THR A CA 1
ATOM 649 C C . THR A 1 85 ? -15.414 0.552 -0.924 1.00 88.00 85 THR A C 1
ATOM 651 O O . THR A 1 85 ? -14.576 0.405 -0.036 1.00 88.00 85 THR A O 1
ATOM 654 N N . LEU A 1 86 ? -16.724 0.587 -0.692 1.00 79.81 86 LEU A N 1
ATOM 655 C CA . LEU A 1 86 ? -17.344 0.301 0.597 1.00 79.81 86 LEU A CA 1
ATOM 656 C C . LEU A 1 86 ? -18.149 -0.989 0.453 1.00 79.81 86 LEU A C 1
ATOM 658 O O . LEU A 1 86 ? -18.749 -1.219 -0.601 1.00 79.81 86 LEU A O 1
ATOM 662 N N . ARG A 1 87 ? -18.194 -1.809 1.504 1.00 70.75 87 ARG A N 1
ATOM 663 C CA . ARG A 1 87 ? -19.155 -2.913 1.566 1.00 70.75 87 ARG A CA 1
ATOM 664 C C . ARG A 1 87 ? -20.558 -2.332 1.702 1.00 70.75 87 ARG A C 1
ATOM 666 O O . ARG A 1 87 ? -20.816 -1.514 2.586 1.00 70.75 87 ARG A O 1
ATOM 673 N N . GLY A 1 88 ? -21.436 -2.713 0.778 1.00 64.31 88 GLY A N 1
ATOM 674 C CA . GLY A 1 88 ? -22.861 -2.411 0.864 1.00 64.31 88 GLY A CA 1
ATOM 675 C C . GLY A 1 88 ? -23.553 -3.295 1.905 1.00 64.31 88 GLY A C 1
ATOM 676 O O . GLY A 1 88 ? -22.910 -3.961 2.709 1.00 64.31 88 GLY A O 1
ATOM 677 N N . SER A 1 89 ? -24.885 -3.335 1.867 1.00 55.53 89 SER A N 1
ATOM 678 C CA . SER A 1 89 ? -25.685 -4.268 2.677 1.00 55.53 89 SER A CA 1
ATOM 679 C C . SER A 1 89 ? -25.471 -5.743 2.309 1.00 55.53 89 SER A C 1
ATOM 681 O O . SER A 1 89 ? -25.845 -6.617 3.083 1.00 55.53 89 SER A O 1
ATOM 683 N N . GLN A 1 90 ? -24.864 -6.024 1.153 1.00 53.03 90 GLN A N 1
ATOM 684 C CA . GLN A 1 90 ? -24.413 -7.354 0.755 1.00 53.03 90 GLN A CA 1
ATOM 685 C C . GLN A 1 90 ? -22.902 -7.448 0.998 1.00 53.03 90 GLN A C 1
ATOM 687 O O . GLN A 1 90 ? -22.132 -6.654 0.456 1.00 53.03 90 GLN A O 1
ATOM 692 N N . ALA A 1 91 ? -22.497 -8.383 1.856 1.00 57.00 91 ALA A N 1
ATOM 693 C CA . ALA A 1 91 ? -21.154 -8.516 2.427 1.00 57.00 91 ALA A CA 1
ATOM 694 C C . ALA A 1 91 ? -20.047 -8.920 1.422 1.00 57.00 91 ALA A C 1
ATOM 696 O O . ALA A 1 91 ? -18.891 -9.068 1.804 1.00 57.00 91 ALA A O 1
ATOM 697 N N . ASP A 1 92 ? -20.357 -9.033 0.130 1.00 62.44 92 ASP A N 1
ATOM 698 C CA . ASP A 1 92 ? -19.519 -9.749 -0.845 1.00 62.44 92 ASP A CA 1
ATOM 699 C C . ASP A 1 92 ? -18.513 -8.856 -1.598 1.00 62.44 92 ASP A C 1
ATOM 701 O O . ASP A 1 92 ? -18.018 -9.200 -2.671 1.00 62.44 92 ASP A O 1
ATOM 705 N N . GLY A 1 93 ? -18.203 -7.673 -1.061 1.00 76.50 93 GLY A N 1
ATOM 706 C CA . GLY A 1 93 ? -17.294 -6.716 -1.692 1.00 76.50 93 GLY A CA 1
ATOM 707 C C . GLY A 1 93 ? -15.882 -6.740 -1.108 1.00 76.50 93 GLY A C 1
ATOM 708 O O . GLY A 1 93 ? -15.704 -6.533 0.097 1.00 76.50 93 GLY A O 1
ATOM 709 N N . GLN A 1 94 ? -14.863 -6.876 -1.965 1.00 89.06 94 GLN A N 1
ATOM 710 C CA . GLN A 1 94 ? -13.483 -6.571 -1.581 1.00 89.06 94 GLN A CA 1
ATOM 711 C C . GLN A 1 94 ? -13.354 -5.075 -1.256 1.00 89.06 94 GLN A C 1
ATOM 713 O O . GLN A 1 94 ? -13.693 -4.203 -2.069 1.00 89.06 94 GLN A O 1
ATOM 718 N N . ILE A 1 95 ? -12.853 -4.768 -0.059 1.00 92.88 95 ILE A N 1
ATOM 719 C CA . ILE A 1 95 ? -12.631 -3.388 0.370 1.00 92.88 95 ILE A CA 1
ATOM 720 C C . ILE A 1 95 ? -11.324 -2.898 -0.243 1.00 92.88 95 ILE A C 1
ATOM 722 O O . ILE A 1 95 ? -10.256 -3.466 -0.018 1.00 92.88 95 ILE A O 1
ATOM 726 N N . THR A 1 96 ? -11.406 -1.817 -1.008 1.00 95.38 96 THR A N 1
ATOM 727 C CA . THR A 1 96 ? -10.249 -1.152 -1.604 1.00 95.38 96 THR A CA 1
ATOM 728 C C . THR A 1 96 ? -10.092 0.236 -1.017 1.00 95.38 96 THR A C 1
ATOM 730 O O . THR A 1 96 ? -11.069 0.929 -0.721 1.00 95.38 96 THR A O 1
ATOM 733 N N . ALA A 1 97 ? -8.850 0.666 -0.857 1.00 97.00 97 ALA A N 1
ATOM 734 C CA . ALA A 1 97 ? -8.518 1.937 -0.242 1.00 97.00 97 ALA A CA 1
ATOM 735 C C . ALA A 1 97 ? -7.259 2.541 -0.865 1.00 97.00 97 ALA A C 1
ATOM 737 O O . ALA A 1 97 ? -6.636 1.966 -1.756 1.00 97.00 97 ALA A O 1
ATOM 738 N N . VAL A 1 98 ? -6.901 3.730 -0.402 1.00 97.69 98 VAL A N 1
ATOM 739 C CA . VAL A 1 98 ? -5.621 4.373 -0.681 1.00 97.69 98 VAL A CA 1
ATOM 740 C C . VAL A 1 98 ? -4.886 4.509 0.637 1.00 97.69 98 VAL A C 1
ATOM 742 O O . VAL A 1 98 ? -5.432 5.092 1.573 1.00 97.69 98 VAL A O 1
ATOM 745 N N . ILE A 1 99 ? -3.657 4.010 0.693 1.00 98.06 99 ILE A N 1
ATOM 746 C CA . ILE A 1 99 ? -2.742 4.250 1.811 1.00 98.06 99 ILE A CA 1
ATOM 747 C C . ILE A 1 99 ? -1.657 5.239 1.394 1.00 98.06 99 ILE A C 1
ATOM 749 O O . ILE A 1 99 ? -1.376 5.395 0.202 1.00 98.06 99 ILE A O 1
ATOM 753 N N . SER A 1 100 ? -1.049 5.892 2.377 1.00 97.94 100 SER A N 1
ATOM 754 C CA . SER A 1 100 ? 0.101 6.773 2.199 1.00 97.94 100 SER A CA 1
ATOM 755 C C . SER A 1 100 ? 1.238 6.354 3.111 1.00 97.94 100 SER A C 1
ATOM 757 O O . SER A 1 100 ? 1.016 6.046 4.283 1.00 97.94 100 SER A O 1
ATOM 759 N N . ASP A 1 101 ? 2.455 6.410 2.589 1.00 96.88 101 ASP A N 1
ATOM 760 C CA . ASP A 1 101 ? 3.643 6.612 3.408 1.00 96.88 101 ASP A CA 1
ATOM 761 C C . ASP A 1 101 ? 3.998 8.113 3.440 1.00 96.88 101 ASP A C 1
ATOM 763 O O . ASP A 1 101 ? 3.157 8.962 3.116 1.00 96.88 101 ASP A O 1
ATOM 767 N N . GLN A 1 102 ? 5.225 8.446 3.845 1.00 95.94 102 GLN A N 1
ATOM 768 C CA . GLN A 1 102 ? 5.732 9.822 3.889 1.00 95.94 102 GLN A CA 1
ATOM 769 C C . GLN A 1 102 ? 5.700 10.551 2.534 1.00 95.94 102 GLN A C 1
ATOM 771 O O . GLN A 1 102 ? 5.547 11.768 2.465 1.00 95.94 102 GLN A O 1
ATOM 776 N N . THR A 1 103 ? 5.891 9.810 1.450 1.00 95.56 103 THR A N 1
ATOM 777 C CA . THR A 1 103 ? 6.237 10.331 0.120 1.00 95.56 103 THR A CA 1
ATOM 778 C C . THR A 1 103 ? 5.206 9.972 -0.941 1.00 95.56 103 THR A C 1
ATOM 780 O O . THR A 1 103 ? 4.939 10.760 -1.850 1.00 95.56 103 THR A O 1
ATOM 783 N N . HIS A 1 104 ? 4.593 8.800 -0.803 1.00 96.62 104 HIS A N 1
ATOM 784 C CA . HIS A 1 104 ? 3.841 8.128 -1.837 1.00 96.62 104 HIS A CA 1
ATOM 785 C C . HIS A 1 104 ? 2.501 7.623 -1.335 1.00 96.62 104 HIS A C 1
ATOM 787 O O . HIS A 1 104 ? 2.315 7.275 -0.172 1.00 96.62 104 HIS A O 1
ATOM 793 N N . ARG A 1 105 ? 1.565 7.546 -2.275 1.00 96.88 105 ARG A N 1
ATOM 794 C CA . ARG A 1 105 ? 0.252 6.939 -2.118 1.00 96.88 105 ARG A CA 1
ATOM 795 C C . ARG A 1 105 ? 0.075 5.821 -3.119 1.00 96.88 105 ARG A C 1
ATOM 797 O O . ARG A 1 105 ? 0.434 5.958 -4.293 1.00 96.88 105 ARG A O 1
ATOM 804 N N . VAL A 1 106 ? -0.546 4.743 -2.663 1.00 97.12 106 VAL A N 1
ATOM 805 C CA . VAL A 1 106 ? -0.812 3.555 -3.472 1.00 97.12 106 VAL A CA 1
ATOM 806 C C . VAL A 1 106 ? -2.190 2.993 -3.147 1.00 97.12 106 VAL A C 1
ATOM 808 O O . VAL A 1 106 ? -2.699 3.147 -2.033 1.00 97.12 106 VAL A O 1
ATOM 811 N N . ASN A 1 107 ? -2.812 2.369 -4.144 1.00 97.00 107 ASN A N 1
ATOM 812 C CA . ASN A 1 107 ? -4.062 1.658 -3.935 1.00 97.00 107 ASN A CA 1
ATOM 813 C C . ASN A 1 107 ? -3.779 0.349 -3.203 1.00 97.00 107 ASN A C 1
ATOM 815 O O . ASN A 1 107 ? -2.835 -0.369 -3.541 1.00 97.00 107 ASN A O 1
ATOM 819 N N . VAL A 1 108 ? -4.646 0.018 -2.259 1.00 97.81 108 VAL A N 1
ATOM 820 C CA . VAL A 1 108 ? -4.659 -1.272 -1.580 1.00 97.81 108 VAL A CA 1
ATOM 821 C C . VAL A 1 108 ? -5.999 -1.958 -1.765 1.00 97.81 108 VAL A C 1
ATOM 823 O O . VAL A 1 108 ? -7.031 -1.301 -1.921 1.00 97.81 108 VAL A O 1
ATOM 826 N N . ALA A 1 109 ? -5.977 -3.279 -1.701 1.00 96.94 109 ALA A N 1
ATOM 827 C CA . ALA A 1 109 ? -7.153 -4.100 -1.494 1.00 96.94 109 ALA A CA 1
ATOM 828 C C . ALA A 1 109 ? -6.927 -4.947 -0.246 1.00 96.94 109 ALA A C 1
ATOM 830 O O . ALA A 1 109 ? -5.873 -5.561 -0.104 1.00 96.94 109 ALA A O 1
ATOM 831 N N . PHE A 1 110 ? -7.889 -4.967 0.664 1.00 96.50 110 PHE A N 1
ATOM 832 C CA . PHE A 1 110 ? -7.839 -5.858 1.814 1.00 96.50 110 PHE A CA 1
ATOM 833 C C . PHE A 1 110 ? -8.343 -7.233 1.388 1.00 96.50 110 PHE A C 1
ATOM 835 O O . PHE A 1 110 ? -9.331 -7.333 0.654 1.00 96.50 110 PHE A O 1
ATOM 842 N N . ASP A 1 111 ? -7.637 -8.283 1.798 1.00 94.94 111 ASP A N 1
ATOM 843 C CA . ASP A 1 111 ? -8.101 -9.650 1.601 1.00 94.94 111 ASP A CA 1
ATOM 844 C C . ASP A 1 111 ? -9.489 -9.823 2.231 1.00 94.94 111 ASP A C 1
ATOM 846 O O . ASP A 1 111 ? -9.737 -9.359 3.345 1.00 94.94 111 ASP A O 1
ATOM 850 N N . GLN A 1 112 ? -10.408 -10.449 1.491 1.00 92.44 112 GLN A N 1
ATOM 851 C CA . GLN A 1 112 ? -11.806 -10.544 1.905 1.00 92.44 112 GLN A CA 1
ATOM 852 C C . GLN A 1 112 ? -11.939 -11.349 3.196 1.00 92.44 112 GLN A C 1
ATOM 854 O O . GLN A 1 112 ? -12.576 -10.878 4.131 1.00 92.44 112 GLN A O 1
ATOM 859 N N . HIS A 1 113 ? -11.282 -12.507 3.273 1.00 91.75 113 HIS A N 1
ATOM 860 C CA . HIS A 1 113 ? -11.356 -13.377 4.441 1.00 91.75 113 HIS A CA 1
ATOM 861 C C . HIS A 1 113 ? -10.717 -12.716 5.667 1.00 91.75 113 HIS A C 1
ATOM 863 O O . HIS A 1 113 ? -11.255 -12.797 6.772 1.00 91.75 113 HIS A O 1
ATOM 869 N N . ALA A 1 114 ? -9.580 -12.039 5.494 1.00 92.12 114 ALA A N 1
ATOM 870 C CA . ALA A 1 114 ? -8.949 -11.282 6.570 1.00 92.12 114 ALA A CA 1
ATOM 871 C C . ALA A 1 114 ? -9.829 -10.112 7.043 1.00 92.12 114 ALA A C 1
ATOM 873 O O . ALA A 1 114 ? -9.925 -9.874 8.246 1.00 92.12 114 ALA A O 1
ATOM 874 N N . ALA A 1 115 ? -10.491 -9.406 6.120 1.00 91.62 115 ALA A N 1
ATOM 875 C CA . ALA A 1 115 ? -11.394 -8.306 6.455 1.00 91.62 115 ALA A CA 1
ATOM 876 C C . ALA A 1 115 ? -12.640 -8.814 7.184 1.00 91.62 115 ALA A C 1
ATOM 878 O O . ALA A 1 115 ? -12.993 -8.261 8.217 1.00 91.62 115 ALA A O 1
ATOM 879 N N . ASP A 1 116 ? -13.238 -9.908 6.711 1.00 89.31 116 ASP A N 1
ATOM 880 C CA . ASP A 1 116 ? -14.357 -10.575 7.382 1.00 89.31 116 ASP A CA 1
ATOM 881 C C . ASP A 1 116 ? -13.956 -10.978 8.799 1.00 89.31 116 ASP A C 1
ATOM 883 O O . ASP A 1 116 ? -14.643 -10.654 9.759 1.00 89.31 116 ASP A O 1
ATOM 887 N N . SER A 1 117 ? -12.788 -11.608 8.940 1.00 89.06 117 SER A N 1
ATOM 888 C CA . SER A 1 117 ? -12.263 -12.041 10.237 1.00 89.06 117 SER A CA 1
ATOM 889 C C . SER A 1 117 ? -12.015 -10.879 11.200 1.00 89.06 117 SER A C 1
ATOM 891 O O . SER A 1 117 ? -12.146 -11.061 12.406 1.00 89.06 117 SER A O 1
ATOM 893 N N . TYR A 1 118 ? -11.636 -9.705 10.688 1.00 88.00 118 TYR A N 1
ATOM 894 C CA . TYR A 1 118 ? -11.450 -8.493 11.486 1.00 88.00 118 TYR A CA 1
ATOM 895 C C . TYR A 1 118 ? -12.786 -7.883 11.932 1.00 88.00 118 TYR A C 1
ATOM 897 O O . TYR A 1 118 ? -12.894 -7.437 13.069 1.00 88.00 118 TYR A O 1
ATOM 905 N N . GLU A 1 119 ? -13.790 -7.878 11.051 1.00 87.44 119 GLU A N 1
ATOM 906 C CA . GLU A 1 119 ? -15.118 -7.303 11.318 1.00 87.44 119 GLU A CA 1
ATOM 907 C C . GLU A 1 119 ? -16.014 -8.219 12.171 1.00 87.44 119 GLU A C 1
ATOM 909 O O . GLU A 1 119 ? -17.026 -7.767 12.713 1.00 87.44 119 GLU A O 1
ATOM 914 N N . LEU A 1 120 ? -15.661 -9.501 12.312 1.00 83.88 120 LEU A N 1
ATOM 915 C CA . LEU A 1 120 ? -16.310 -10.398 13.262 1.00 83.88 120 LEU A CA 1
ATOM 916 C C . LEU A 1 120 ? -16.050 -9.908 14.692 1.00 83.88 120 LEU A C 1
ATOM 918 O O . LEU A 1 120 ? -14.903 -9.829 15.133 1.00 83.88 120 LEU A O 1
ATOM 922 N N . SER A 1 121 ? -17.130 -9.624 15.427 1.00 61.81 121 SER A N 1
ATOM 923 C CA . SER A 1 121 ? -17.074 -9.265 16.844 1.00 61.81 121 SER A CA 1
ATOM 924 C C . SER A 1 121 ? -16.180 -10.231 17.611 1.00 61.81 121 SER A C 1
ATOM 926 O O . SER A 1 121 ? -16.447 -11.436 17.681 1.00 61.81 121 SER A O 1
ATOM 928 N N . LYS A 1 122 ? -15.142 -9.696 18.251 1.00 64.75 122 LYS A N 1
ATOM 929 C CA . LYS A 1 122 ? -14.482 -10.408 19.343 1.00 64.75 122 LYS A CA 1
ATOM 930 C C . LYS A 1 122 ? -15.486 -10.517 20.488 1.00 64.75 122 LYS A C 1
ATOM 932 O O . LYS A 1 122 ? -16.299 -9.619 20.690 1.00 64.75 122 LYS A O 1
ATOM 937 N N . ALA A 1 123 ? -15.491 -11.640 21.200 1.00 52.72 123 ALA A N 1
ATOM 938 C CA . ALA A 1 123 ? -16.489 -11.903 22.235 1.00 52.72 123 ALA A CA 1
ATOM 939 C C . ALA A 1 123 ? -16.535 -10.759 23.270 1.00 52.72 123 ALA A C 1
ATOM 941 O O . ALA A 1 123 ? -15.589 -10.584 24.034 1.00 52.72 123 ALA A O 1
ATOM 942 N N . GLY A 1 124 ? -17.641 -10.005 23.285 1.00 61.56 124 GLY A N 1
ATOM 943 C CA . GLY A 1 124 ? -17.859 -8.869 24.188 1.00 61.56 124 GLY A CA 1
ATOM 944 C C . GLY A 1 124 ? -17.569 -7.478 23.607 1.00 61.56 124 GLY A C 1
ATOM 945 O O . GLY A 1 124 ? -17.807 -6.503 24.310 1.00 61.56 124 GLY A O 1
ATOM 946 N N . GLU A 1 125 ? -17.106 -7.367 22.358 1.00 70.69 125 GLU A N 1
ATOM 947 C CA . GLU A 1 125 ? -16.855 -6.088 21.675 1.00 70.69 125 GLU A CA 1
ATOM 948 C C . GLU A 1 125 ? -17.871 -5.853 20.544 1.00 70.69 125 GLU A C 1
ATOM 950 O O . GLU A 1 125 ? -18.252 -6.776 19.813 1.00 70.69 125 GLU A O 1
ATOM 955 N N . GLU A 1 126 ? -18.308 -4.600 20.385 1.00 67.00 126 GLU A N 1
ATOM 956 C CA . GLU A 1 126 ? -19.108 -4.190 19.229 1.00 67.00 126 GLU A CA 1
ATOM 957 C C . GLU A 1 126 ? -18.293 -4.404 17.940 1.00 67.00 126 GLU A C 1
ATOM 959 O O . GLU A 1 126 ? -17.103 -4.082 17.904 1.00 67.00 126 GLU A O 1
ATOM 964 N N . PRO A 1 127 ? -18.897 -4.959 16.875 1.00 70.69 127 PRO A N 1
ATOM 965 C CA . PRO A 1 127 ? -18.190 -5.211 15.627 1.00 70.69 127 PRO A CA 1
ATOM 966 C C . PRO A 1 127 ? -17.703 -3.893 15.020 1.00 70.69 127 PRO A C 1
ATOM 968 O O . PRO A 1 127 ? -18.497 -3.054 14.580 1.00 70.69 127 PRO A O 1
ATOM 971 N N . GLU A 1 128 ? -16.386 -3.720 14.957 1.00 80.25 128 GLU A N 1
ATOM 972 C CA . GLU A 1 128 ? -15.786 -2.578 14.288 1.00 80.25 128 GLU A CA 1
ATOM 973 C C . GLU A 1 128 ? -15.621 -2.875 12.793 1.00 80.25 128 GLU A C 1
ATOM 975 O O . GLU A 1 128 ? -14.975 -3.839 12.385 1.00 80.25 128 GLU A O 1
ATOM 980 N N . ARG A 1 129 ? -16.219 -2.031 11.946 1.00 87.06 129 ARG A N 1
ATOM 981 C CA . ARG A 1 129 ? -16.068 -2.153 10.491 1.00 87.06 129 ARG A CA 1
ATOM 982 C C . ARG A 1 129 ? -14.703 -1.654 10.071 1.00 87.06 129 ARG A C 1
ATOM 984 O O . ARG A 1 129 ? -14.324 -0.564 10.473 1.00 87.06 129 ARG A O 1
ATOM 991 N N . LEU A 1 130 ? -14.049 -2.309 9.117 1.00 88.44 130 LEU A N 1
ATOM 992 C CA . LEU A 1 130 ? -12.769 -1.835 8.582 1.00 88.44 130 LEU A CA 1
ATOM 993 C C . LEU A 1 130 ? -12.854 -0.381 8.084 1.00 88.44 130 LEU A C 1
ATOM 995 O O . LEU A 1 130 ? -11.905 0.388 8.194 1.00 88.44 130 LEU A O 1
ATOM 999 N N . THR A 1 131 ? -14.020 0.021 7.570 1.00 88.19 131 THR A N 1
ATOM 1000 C CA . THR A 1 131 ? -14.273 1.380 7.079 1.00 88.19 131 THR A CA 1
ATOM 1001 C C . THR A 1 131 ? -14.282 2.468 8.162 1.00 88.19 131 THR A C 1
ATOM 1003 O O . THR A 1 131 ? -14.214 3.647 7.808 1.00 88.19 131 THR A O 1
ATOM 1006 N N . SER A 1 132 ? -14.375 2.118 9.454 1.00 89.62 132 SER A N 1
ATOM 1007 C CA . SER A 1 132 ? -14.236 3.080 10.564 1.00 89.62 132 SER A CA 1
ATOM 1008 C C . SER A 1 132 ? -12.803 3.600 10.692 1.00 89.62 132 SER A C 1
ATOM 1010 O O . SER A 1 132 ? -12.618 4.748 11.093 1.00 89.62 132 SER A O 1
ATOM 1012 N N . LEU A 1 133 ? -11.815 2.808 10.257 1.00 91.62 133 LEU A N 1
ATOM 1013 C CA . LEU A 1 133 ? -10.374 3.071 10.370 1.00 91.62 133 LEU A CA 1
ATOM 1014 C C . LEU A 1 133 ? -9.850 4.135 9.397 1.00 91.62 133 LEU A C 1
ATOM 1016 O O . LEU A 1 133 ? -8.666 4.179 9.052 1.00 91.62 133 LEU A O 1
ATOM 1020 N N . LEU A 1 134 ? -10.740 4.968 8.862 1.00 94.38 134 LEU A N 1
ATOM 1021 C CA . LEU A 1 134 ? -10.359 6.071 7.997 1.00 94.38 134 LEU A CA 1
ATOM 1022 C C . LEU A 1 134 ? -9.335 6.946 8.740 1.00 94.38 134 LEU A C 1
ATOM 1024 O O . LEU A 1 134 ? -9.571 7.302 9.881 1.00 94.38 134 LEU A O 1
ATOM 1028 N N . ARG A 1 135 ? -8.219 7.301 8.092 1.00 95.38 135 ARG A N 1
ATOM 1029 C CA . ARG A 1 135 ? -7.094 8.089 8.647 1.00 95.38 135 ARG A CA 1
ATOM 1030 C C . ARG A 1 135 ? -6.274 7.436 9.757 1.00 95.38 135 ARG A C 1
ATOM 1032 O O . ARG A 1 135 ? -5.215 7.978 10.079 1.00 95.38 135 ARG A O 1
ATOM 1039 N N . SER A 1 136 ? -6.646 6.246 10.215 1.00 95.50 136 SER A N 1
ATOM 1040 C CA . SER A 1 136 ? -5.830 5.457 11.133 1.00 95.50 136 SER A CA 1
ATOM 1041 C C . SER A 1 136 ? -4.482 5.070 10.513 1.00 95.50 136 SER A C 1
ATOM 1043 O O . SER A 1 136 ? -4.324 4.926 9.292 1.00 95.50 136 SER A O 1
ATOM 1045 N N . VAL A 1 137 ? -3.492 4.873 11.381 1.00 96.56 137 VAL A N 1
ATOM 1046 C CA . VAL A 1 137 ? -2.180 4.327 11.038 1.00 96.56 137 VAL A CA 1
ATOM 1047 C C . VAL A 1 137 ? -2.230 2.813 11.171 1.00 96.56 137 VAL A C 1
ATOM 1049 O O . VAL A 1 137 ? -2.490 2.268 12.245 1.00 96.56 137 VAL A O 1
ATOM 1052 N N . LEU A 1 138 ? -1.935 2.133 10.070 1.00 97.12 138 LEU A N 1
ATOM 1053 C CA . LEU A 1 138 ? -1.892 0.683 9.986 1.00 97.12 138 LEU A CA 1
ATOM 1054 C C . LEU A 1 138 ? -0.444 0.210 9.909 1.00 97.12 138 LEU A C 1
ATOM 1056 O O . LEU A 1 138 ? 0.378 0.787 9.188 1.00 97.12 138 LEU A O 1
ATOM 1060 N N . ARG A 1 139 ? -0.148 -0.897 10.590 1.00 97.69 139 ARG A N 1
ATOM 1061 C CA . ARG A 1 139 ? 1.055 -1.685 10.326 1.00 97.69 139 ARG A CA 1
ATOM 1062 C C . ARG A 1 139 ? 0.680 -2.877 9.463 1.00 97.69 139 ARG A C 1
ATOM 1064 O O . ARG A 1 139 ? -0.045 -3.766 9.902 1.00 97.69 139 ARG A O 1
ATOM 1071 N N . LEU A 1 140 ? 1.195 -2.910 8.241 1.00 97.88 140 LEU A N 1
ATOM 1072 C CA . LEU A 1 140 ? 1.030 -4.056 7.354 1.00 97.88 140 LEU A CA 1
ATOM 1073 C C . LEU A 1 140 ? 2.044 -5.121 7.764 1.00 97.88 140 LEU A C 1
ATOM 1075 O O . LEU A 1 140 ? 3.235 -4.833 7.863 1.00 97.88 140 LEU A O 1
ATOM 1079 N N . ARG A 1 141 ? 1.572 -6.339 8.032 1.00 97.88 141 ARG A N 1
ATOM 1080 C CA . ARG A 1 141 ? 2.400 -7.486 8.442 1.00 97.88 141 ARG A CA 1
ATOM 1081 C C . ARG A 1 141 ? 2.635 -8.461 7.298 1.00 97.88 141 ARG A C 1
ATOM 1083 O O . ARG A 1 141 ? 3.672 -9.111 7.258 1.00 97.88 141 ARG A O 1
ATOM 1090 N N . GLN A 1 142 ? 1.661 -8.576 6.400 1.00 98.12 142 GLN A N 1
ATOM 1091 C CA . GLN A 1 142 ? 1.747 -9.434 5.230 1.00 98.12 142 GLN A CA 1
ATOM 1092 C C . GLN A 1 142 ? 0.952 -8.822 4.082 1.00 98.12 142 GLN A C 1
ATOM 1094 O O . GLN A 1 142 ? -0.224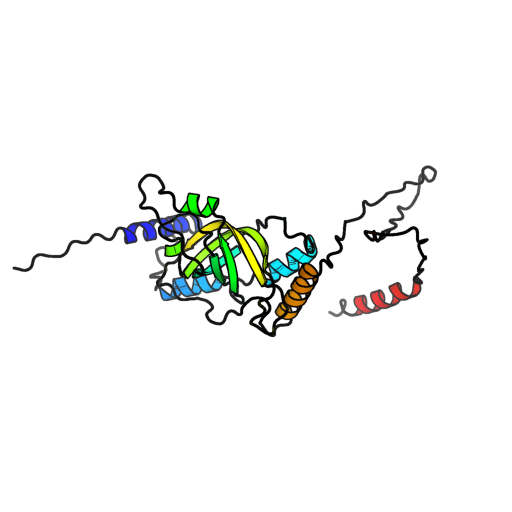 -8.492 4.248 1.00 98.12 142 GLN A O 1
ATOM 1099 N N . TYR A 1 143 ? 1.586 -8.681 2.925 1.00 98.31 143 TYR A N 1
ATOM 1100 C CA . TYR A 1 143 ? 0.958 -8.139 1.725 1.00 98.31 143 TYR A CA 1
ATOM 1101 C C . TYR A 1 143 ? 1.614 -8.698 0.458 1.00 98.31 143 TYR A C 1
ATOM 1103 O O . TYR A 1 143 ? 2.724 -9.219 0.508 1.00 98.31 143 TYR A O 1
ATOM 1111 N N . SER A 1 144 ? 0.933 -8.611 -0.677 1.00 97.44 144 SER A N 1
ATOM 1112 C CA . SER A 1 144 ? 1.475 -8.959 -1.994 1.00 97.44 144 SER A CA 1
ATOM 1113 C C . SER A 1 144 ? 1.282 -7.805 -2.973 1.00 97.44 144 SER A C 1
ATOM 1115 O O . SER A 1 144 ? 0.484 -6.892 -2.742 1.00 97.44 144 SER A O 1
ATOM 1117 N N . ILE A 1 145 ? 2.044 -7.823 -4.062 1.00 97.44 145 ILE A N 1
ATOM 1118 C CA . ILE A 1 145 ? 1.969 -6.807 -5.111 1.00 97.44 145 ILE A CA 1
ATOM 1119 C C . ILE A 1 145 ? 1.160 -7.375 -6.273 1.00 97.44 145 ILE A C 1
ATOM 1121 O O . ILE A 1 145 ? 1.275 -8.539 -6.633 1.00 97.44 145 ILE A O 1
ATOM 1125 N N . THR A 1 146 ? 0.318 -6.557 -6.885 1.00 95.94 146 THR A N 1
ATOM 1126 C CA . THR A 1 146 ? -0.401 -6.904 -8.110 1.00 95.94 146 THR A CA 1
ATOM 1127 C C . THR A 1 146 ? -0.381 -5.714 -9.054 1.00 95.94 146 THR A C 1
ATOM 1129 O O . THR A 1 146 ? -0.374 -4.557 -8.627 1.00 95.94 146 THR A O 1
ATOM 1132 N N . LEU A 1 147 ? -0.365 -5.990 -10.356 1.00 94.69 147 LEU A N 1
ATOM 1133 C CA . LEU A 1 147 ? -0.466 -4.960 -11.379 1.00 94.69 147 LEU A CA 1
ATOM 1134 C C . LEU A 1 147 ? -1.893 -4.858 -11.900 1.00 94.69 147 LEU A C 1
ATOM 1136 O O . LEU A 1 147 ? -2.512 -5.837 -12.304 1.00 94.69 147 LEU A O 1
ATOM 1140 N N . LEU A 1 148 ? -2.392 -3.632 -11.923 1.00 91.75 148 LEU A N 1
ATOM 1141 C CA . LEU A 1 148 ? -3.610 -3.248 -12.605 1.00 91.75 148 LEU A CA 1
ATOM 1142 C C . LEU A 1 148 ? -3.260 -2.658 -13.971 1.00 91.75 148 LEU A C 1
ATOM 1144 O O . LEU A 1 148 ? -2.240 -1.967 -14.103 1.00 91.75 148 LEU A O 1
ATOM 1148 N N . PRO A 1 149 ? -4.135 -2.835 -14.973 1.00 90.19 149 PRO A N 1
ATOM 1149 C CA . PRO A 1 149 ? -3.902 -2.277 -16.290 1.00 90.19 149 PRO A CA 1
ATOM 1150 C C . PRO A 1 149 ? -3.754 -0.745 -16.239 1.00 90.19 149 PRO A C 1
ATOM 1152 O O . PRO A 1 149 ? -4.347 -0.078 -15.361 1.00 90.19 149 PRO A O 1
ATOM 1155 N N . PRO A 1 150 ? -2.996 -0.170 -17.196 1.00 87.56 150 PRO A N 1
ATOM 1156 C CA . PRO A 1 150 ? -2.955 1.267 -17.408 1.00 87.56 150 PRO A CA 1
ATOM 1157 C C . PRO A 1 150 ? -4.371 1.828 -17.546 1.00 87.56 150 PRO A C 1
ATOM 1159 O O . PRO A 1 150 ? -5.259 1.217 -18.142 1.00 87.56 150 PRO A O 1
ATOM 1162 N N . SER A 1 151 ? -4.604 3.007 -16.979 1.00 79.81 151 SER A N 1
ATOM 1163 C CA . SER A 1 151 ? -5.898 3.666 -17.143 1.00 79.81 151 SER A CA 1
ATOM 1164 C C . SER A 1 151 ? -5.923 4.390 -18.482 1.00 79.81 151 SER A C 1
ATOM 1166 O O . SER A 1 151 ? -5.331 5.458 -18.591 1.00 79.81 151 SER A O 1
ATOM 1168 N N . TYR A 1 152 ? -6.663 3.865 -19.462 1.00 69.19 152 TYR A N 1
ATOM 1169 C CA . TYR A 1 152 ? -6.819 4.473 -20.794 1.00 69.19 152 TYR A CA 1
ATOM 1170 C C . TYR A 1 152 ? -7.379 5.905 -20.775 1.00 69.19 152 TYR A C 1
ATOM 1172 O O . TYR A 1 152 ? -7.246 6.637 -21.750 1.00 69.19 152 TYR A O 1
ATOM 1180 N N . ARG A 1 153 ? -8.001 6.326 -19.664 1.00 68.31 153 ARG A N 1
ATOM 1181 C CA . ARG A 1 153 ? -8.509 7.696 -19.487 1.00 68.31 153 ARG A CA 1
ATOM 1182 C C . ARG A 1 153 ? -7.400 8.722 -19.280 1.00 68.31 153 ARG A C 1
ATOM 1184 O O . ARG A 1 153 ? -7.601 9.900 -19.547 1.00 68.31 153 ARG A O 1
ATOM 1191 N N . ASN A 1 154 ? -6.242 8.284 -18.798 1.00 59.72 154 ASN A N 1
ATOM 1192 C CA . ASN A 1 154 ? -5.087 9.140 -18.607 1.00 59.72 154 ASN A CA 1
ATOM 1193 C C . ASN A 1 154 ? -4.060 8.756 -19.671 1.00 59.72 154 ASN A C 1
ATOM 1195 O O . ASN A 1 154 ? -3.806 7.576 -19.870 1.00 59.72 154 ASN A O 1
ATOM 1199 N N . LYS A 1 155 ? -3.404 9.7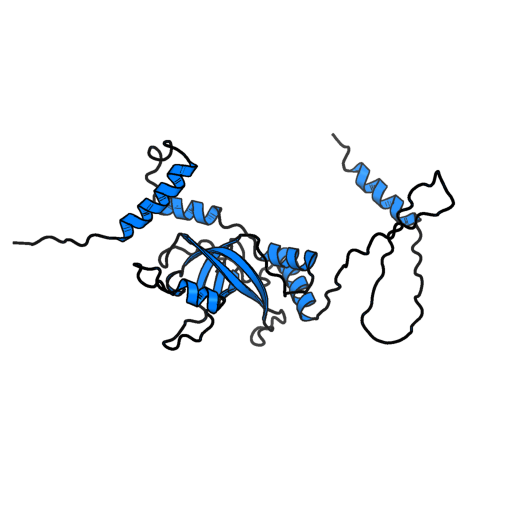24 -20.315 1.00 57.44 155 LYS A N 1
ATOM 1200 C CA . LYS A 1 155 ? -2.341 9.482 -21.318 1.00 57.44 155 LYS A CA 1
ATOM 1201 C C . LYS A 1 155 ? -1.124 8.692 -20.781 1.00 57.44 155 LYS A C 1
ATOM 1203 O O . LYS A 1 155 ? -0.134 8.524 -21.483 1.00 57.44 155 LYS A O 1
ATOM 1208 N N . HIS A 1 156 ? -1.176 8.225 -19.536 1.00 61.62 156 HIS A N 1
ATOM 1209 C CA . HIS A 1 156 ? -0.148 7.441 -18.877 1.00 61.62 156 HIS A CA 1
ATOM 1210 C C . HIS A 1 156 ? -0.346 5.955 -19.183 1.00 61.62 156 HIS A C 1
ATOM 1212 O O . HIS A 1 156 ? -1.240 5.307 -18.642 1.00 61.62 156 HIS A O 1
ATOM 1218 N N . GLN A 1 157 ? 0.534 5.416 -20.023 1.00 74.62 157 GLN A N 1
ATOM 1219 C CA . GLN A 1 157 ? 0.568 4.004 -20.421 1.00 74.62 157 GLN A CA 1
ATOM 1220 C C . GLN A 1 157 ? 1.278 3.105 -19.390 1.00 74.62 157 GLN A C 1
ATOM 1222 O O . GLN A 1 157 ? 1.760 2.029 -19.726 1.00 74.62 157 GLN A O 1
ATOM 1227 N N . ILE A 1 158 ? 1.383 3.551 -18.137 1.00 85.81 158 ILE A N 1
ATOM 1228 C CA . ILE A 1 158 ? 2.095 2.822 -17.083 1.00 85.81 158 ILE A CA 1
ATOM 1229 C C . ILE A 1 158 ? 1.066 1.996 -16.300 1.00 85.81 158 ILE A C 1
ATOM 1231 O O . ILE A 1 158 ? 0.013 2.537 -15.928 1.00 85.81 158 ILE A O 1
ATOM 1235 N N . PRO A 1 159 ? 1.316 0.694 -16.070 1.00 91.31 159 PRO A N 1
ATOM 1236 C CA . PRO A 1 159 ? 0.464 -0.120 -15.208 1.00 91.31 159 PRO A CA 1
ATOM 1237 C C . PRO A 1 159 ? 0.446 0.466 -13.792 1.00 91.31 159 PRO A C 1
ATOM 1239 O O . PRO A 1 159 ? 1.371 1.154 -13.361 1.00 91.31 159 PRO A O 1
ATOM 1242 N N . ARG A 1 160 ? -0.625 0.205 -13.050 1.00 92.00 160 ARG A N 1
ATOM 1243 C CA . ARG A 1 160 ? -0.778 0.715 -11.682 1.00 92.00 160 ARG A CA 1
ATOM 1244 C C . ARG A 1 160 ? -0.508 -0.397 -10.687 1.00 92.00 160 ARG A C 1
ATOM 1246 O O . ARG A 1 160 ? -0.916 -1.527 -10.913 1.00 92.00 160 ARG A O 1
ATOM 1253 N N . VAL A 1 161 ? 0.105 -0.059 -9.564 1.00 95.50 161 VAL A N 1
ATOM 1254 C CA . VAL A 1 161 ? 0.279 -1.001 -8.457 1.00 95.50 161 VAL A CA 1
ATOM 1255 C C . VAL A 1 161 ? -0.995 -1.065 -7.618 1.00 95.50 161 VAL A C 1
ATOM 1257 O O . VAL A 1 161 ? -1.591 -0.034 -7.291 1.00 95.50 161 VAL A O 1
ATOM 1260 N N . LEU A 1 162 ? -1.380 -2.284 -7.259 1.00 96.62 162 LEU A N 1
ATOM 1261 C CA . LEU A 1 162 ? -2.315 -2.599 -6.191 1.00 96.62 162 LEU A CA 1
ATOM 1262 C C . LEU A 1 162 ? -1.576 -3.451 -5.160 1.00 96.62 162 LEU A C 1
ATOM 1264 O O . LEU A 1 162 ? -1.019 -4.490 -5.506 1.00 96.62 162 LEU A O 1
ATOM 1268 N N . ILE A 1 163 ? -1.573 -3.018 -3.905 1.00 97.94 163 ILE A N 1
ATOM 1269 C CA . ILE A 1 163 ? -1.063 -3.829 -2.798 1.00 97.94 163 ILE A CA 1
ATOM 1270 C C . ILE A 1 163 ? -2.232 -4.615 -2.205 1.00 97.94 163 ILE A C 1
ATOM 1272 O O . ILE A 1 163 ? -3.202 -4.021 -1.738 1.00 97.94 163 ILE A O 1
ATOM 1276 N N . VAL A 1 164 ? -2.154 -5.942 -2.208 1.00 97.81 164 VAL A N 1
ATOM 1277 C CA . VAL A 1 164 ? -3.157 -6.787 -1.553 1.00 97.81 164 VAL A CA 1
ATOM 1278 C C . VAL A 1 164 ? -2.697 -7.061 -0.129 1.00 97.81 164 VAL A C 1
ATOM 1280 O O . VAL A 1 164 ? -1.652 -7.671 0.084 1.00 97.81 164 VAL A O 1
ATOM 1283 N N . VAL A 1 165 ? -3.445 -6.567 0.851 1.00 98.00 165 VAL A N 1
ATOM 1284 C CA . VAL A 1 165 ? -3.114 -6.664 2.272 1.00 98.00 165 VAL A CA 1
ATOM 1285 C C . VAL A 1 165 ? -3.770 -7.908 2.858 1.00 98.00 165 VAL A C 1
ATOM 1287 O O . VAL A 1 165 ? -4.993 -7.996 2.918 1.00 98.00 165 VAL A O 1
ATOM 1290 N N . HIS A 1 166 ? -2.945 -8.840 3.332 1.00 97.12 166 HIS A N 1
ATOM 1291 C CA . HIS A 1 166 ? -3.386 -10.118 3.906 1.00 97.12 166 HIS A CA 1
ATOM 1292 C C . HIS A 1 166 ? -3.419 -10.088 5.434 1.00 97.12 166 HIS A C 1
ATOM 1294 O O . HIS A 1 166 ? -4.231 -10.767 6.052 1.00 97.12 166 HIS A O 1
ATOM 1300 N N . ARG A 1 167 ? -2.529 -9.307 6.063 1.00 97.31 167 ARG A N 1
ATOM 1301 C CA . ARG A 1 167 ? -2.488 -9.117 7.522 1.00 97.31 167 ARG A CA 1
ATOM 1302 C C . ARG A 1 167 ? -2.087 -7.693 7.877 1.00 97.31 167 ARG A C 1
ATOM 1304 O O . ARG A 1 167 ? -1.069 -7.195 7.386 1.00 97.31 167 ARG A O 1
ATOM 1311 N N . TRP A 1 168 ? -2.838 -7.074 8.779 1.00 97.31 168 TRP A N 1
ATOM 1312 C CA . TRP A 1 168 ? -2.565 -5.744 9.316 1.00 97.31 168 TRP A CA 1
ATOM 1313 C C . TRP A 1 168 ? -2.945 -5.661 10.791 1.00 97.31 168 TRP A C 1
ATOM 1315 O O . TRP A 1 168 ? -3.649 -6.515 11.324 1.00 97.31 168 TRP A O 1
ATOM 1325 N N . GLU A 1 169 ? -2.477 -4.604 11.435 1.00 95.25 169 GLU A N 1
ATOM 1326 C CA . GLU A 1 169 ? -2.902 -4.190 12.767 1.00 95.25 169 GLU A CA 1
ATOM 1327 C C . GLU A 1 169 ? -3.089 -2.671 12.777 1.00 95.25 169 GLU A C 1
ATOM 1329 O O . GLU A 1 169 ? -2.375 -1.939 12.081 1.00 95.25 169 GLU A O 1
ATOM 1334 N N . VAL A 1 170 ? -4.057 -2.204 13.561 1.00 94.06 170 VAL A N 1
ATOM 1335 C CA . VAL A 1 170 ? -4.255 -0.777 13.817 1.00 94.06 170 VAL A CA 1
ATOM 1336 C C . VAL A 1 170 ? -3.268 -0.367 14.898 1.00 94.06 170 VAL A C 1
ATOM 1338 O O . VAL A 1 170 ? -3.256 -0.946 15.980 1.00 94.06 170 VAL A O 1
ATOM 1341 N N . VAL A 1 171 ? -2.402 0.595 14.589 1.00 94.19 171 VAL A N 1
ATOM 1342 C CA . VAL A 1 171 ? -1.423 1.110 15.555 1.00 94.19 171 VAL A CA 1
ATOM 1343 C C . VAL A 1 171 ? -2.045 2.227 16.376 1.00 94.19 171 VAL A C 1
ATOM 1345 O O . VAL A 1 171 ? -1.898 2.256 17.592 1.00 94.19 171 VAL A O 1
ATOM 1348 N N . THR A 1 172 ? -2.709 3.163 15.700 1.00 92.75 172 THR A N 1
ATOM 1349 C CA . THR A 1 172 ? -3.376 4.306 16.320 1.00 92.75 172 THR A CA 1
ATOM 1350 C C . THR A 1 172 ? -4.295 4.987 15.314 1.00 92.75 172 THR A C 1
ATOM 1352 O O . THR A 1 172 ? -4.167 4.788 14.102 1.00 92.75 172 THR A O 1
ATOM 1355 N N . GLY A 1 173 ? -5.133 5.868 15.835 1.00 88.44 173 GLY A N 1
ATOM 1356 C CA . GLY A 1 173 ? -5.780 6.919 15.079 1.00 88.44 173 GLY A CA 1
ATOM 1357 C C . GLY A 1 173 ? -7.194 6.608 14.643 1.00 88.44 173 GLY A C 1
ATOM 1358 O O . GLY A 1 173 ? -7.619 5.453 14.613 1.00 88.44 173 GLY A O 1
ATOM 1359 N N . ASP A 1 174 ? -7.911 7.664 14.293 1.00 88.25 174 ASP A N 1
ATOM 1360 C CA . ASP A 1 174 ? -9.320 7.615 13.928 1.00 88.25 174 ASP A CA 1
ATOM 1361 C C . ASP A 1 174 ? -9.643 8.560 12.758 1.00 88.25 174 ASP A C 1
ATOM 1363 O O . ASP A 1 174 ? -8.788 9.270 12.226 1.00 88.25 174 ASP A O 1
ATOM 1367 N N . ARG A 1 175 ? -10.919 8.596 12.362 1.00 88.69 175 ARG A N 1
ATOM 1368 C CA . ARG A 1 175 ? -11.414 9.421 11.247 1.00 88.69 175 ARG A CA 1
ATOM 1369 C C . ARG A 1 175 ? -11.190 10.931 11.391 1.00 88.69 175 ARG A C 1
ATOM 1371 O O . ARG A 1 175 ? -11.305 11.641 10.388 1.00 88.69 175 ARG A O 1
ATOM 1378 N N . GLN A 1 176 ? -10.951 11.427 12.601 1.00 89.94 176 GLN A N 1
ATOM 1379 C CA . GLN A 1 176 ? -10.710 12.836 12.911 1.00 89.94 176 GLN A CA 1
ATOM 1380 C C . GLN A 1 176 ? -9.239 13.219 12.813 1.00 89.94 176 GLN A C 1
ATOM 1382 O O . GLN A 1 176 ? -8.949 14.409 12.665 1.00 89.94 176 GLN A O 1
ATOM 1387 N N . ASP A 1 177 ? -8.327 12.248 12.810 1.00 90.38 177 ASP A N 1
ATOM 1388 C CA . ASP A 1 177 ? -6.903 12.524 12.667 1.00 90.38 177 ASP A CA 1
ATOM 1389 C C . ASP A 1 177 ? -6.605 13.274 11.357 1.00 90.38 177 ASP A C 1
ATOM 1391 O O . ASP A 1 177 ? -7.330 13.153 10.361 1.00 90.38 177 ASP A O 1
ATOM 1395 N N . PRO A 1 178 ? -5.550 14.098 11.308 1.00 93.81 178 PRO A N 1
ATOM 1396 C CA . PRO A 1 178 ? -5.107 14.737 10.086 1.00 93.81 178 PRO A CA 1
ATOM 1397 C C . PRO A 1 178 ? -4.461 13.715 9.150 1.00 93.81 178 PRO A C 1
ATOM 1399 O O . PRO A 1 178 ? -3.875 12.719 9.568 1.00 93.81 178 PRO A O 1
ATOM 1402 N N . ILE A 1 179 ? -4.484 14.011 7.853 1.00 95.31 179 ILE A N 1
ATOM 1403 C CA . ILE A 1 179 ? -3.601 13.327 6.907 1.00 95.31 179 ILE A CA 1
ATOM 1404 C C . ILE A 1 179 ? -2.186 13.862 7.141 1.00 95.31 179 ILE A C 1
ATOM 1406 O O . ILE A 1 179 ? -1.950 15.050 6.924 1.00 95.31 179 ILE A O 1
ATOM 1410 N N . TYR A 1 180 ? -1.252 13.005 7.556 1.00 93.81 180 TYR A N 1
ATOM 1411 C CA . TYR A 1 180 ? 0.107 13.429 7.913 1.00 93.81 180 TYR A CA 1
ATOM 1412 C C . TYR A 1 180 ? 0.896 13.946 6.705 1.00 93.81 180 TYR A C 1
ATOM 1414 O O . TYR A 1 180 ? 1.666 14.894 6.826 1.00 93.81 180 TYR A O 1
ATOM 1422 N N . PHE A 1 181 ? 0.662 13.358 5.528 1.00 95.31 181 PHE A N 1
ATOM 1423 C CA . PHE A 1 181 ? 1.356 13.708 4.286 1.00 95.31 181 PHE A CA 1
ATOM 1424 C C . PHE A 1 181 ? 0.345 14.030 3.178 1.00 95.31 181 PHE A C 1
ATOM 1426 O O . PHE A 1 181 ? 0.074 13.196 2.304 1.00 95.31 181 PHE A O 1
ATOM 1433 N N . PRO A 1 182 ? -0.276 15.228 3.206 1.00 95.06 182 PRO A N 1
ATOM 1434 C CA . PRO A 1 182 ? -1.303 15.622 2.242 1.00 95.06 182 PRO A CA 1
ATOM 1435 C C . PRO A 1 182 ? -0.762 15.729 0.805 1.00 95.06 182 PRO A C 1
ATOM 1437 O O . PRO A 1 182 ? -1.517 15.478 -0.139 1.00 95.06 182 PRO A O 1
ATOM 1440 N N . ASP A 1 183 ? 0.538 15.981 0.648 1.00 94.81 183 ASP A N 1
ATOM 1441 C CA . ASP A 1 183 ? 1.202 16.181 -0.645 1.00 94.81 183 ASP A CA 1
ATOM 1442 C C . ASP A 1 183 ? 1.842 14.922 -1.241 1.00 94.81 183 ASP A C 1
ATOM 1444 O O . ASP A 1 183 ? 2.374 14.984 -2.357 1.00 94.81 183 ASP A O 1
ATOM 1448 N N . ALA A 1 184 ? 1.763 13.788 -0.531 1.00 94.62 184 ALA A N 1
ATOM 1449 C CA . ALA A 1 184 ? 2.294 12.510 -0.991 1.00 94.62 184 ALA A CA 1
ATOM 1450 C C . ALA A 1 184 ? 1.751 12.164 -2.388 1.00 94.62 184 ALA A C 1
ATOM 1452 O O . ALA A 1 184 ? 0.538 12.197 -2.651 1.00 94.62 184 ALA A O 1
ATOM 1453 N N . LYS A 1 185 ? 2.668 11.869 -3.313 1.00 94.00 185 LYS A N 1
ATOM 1454 C CA . LYS A 1 185 ? 2.357 11.683 -4.734 1.00 94.00 185 LYS A CA 1
ATOM 1455 C C . LYS A 1 185 ? 1.838 10.277 -4.983 1.00 94.00 185 LYS A C 1
ATOM 1457 O O . LYS A 1 185 ? 2.141 9.343 -4.257 1.00 94.00 185 LYS A O 1
ATOM 1462 N N . HIS A 1 186 ? 1.031 10.096 -6.022 1.00 92.06 186 HIS A N 1
ATOM 1463 C CA . HIS A 1 186 ? 0.700 8.731 -6.429 1.00 92.06 186 HIS A CA 1
ATOM 1464 C C . HIS A 1 186 ? 1.957 8.062 -6.981 1.00 92.06 186 HIS A C 1
ATOM 1466 O O . HIS A 1 186 ? 2.660 8.678 -7.780 1.00 92.06 186 HIS A O 1
ATOM 1472 N N . LEU A 1 187 ? 2.193 6.815 -6.579 1.00 92.38 187 LEU A N 1
ATOM 1473 C CA . LEU A 1 187 ? 3.340 6.021 -7.011 1.00 92.38 187 LEU A CA 1
ATOM 1474 C C . LEU A 1 187 ? 3.535 6.069 -8.539 1.00 92.38 187 LEU A C 1
ATOM 1476 O O . LEU A 1 187 ? 2.592 5.792 -9.290 1.00 92.38 187 LEU A O 1
ATOM 1480 N N . GLY A 1 188 ? 4.744 6.432 -8.983 1.00 84.44 188 GLY A N 1
ATOM 1481 C CA . GLY A 1 188 ? 5.118 6.524 -10.400 1.00 84.44 188 GLY A CA 1
ATOM 1482 C C . GLY A 1 188 ? 4.630 7.793 -11.112 1.00 84.44 188 GLY A C 1
ATOM 1483 O O . GLY A 1 188 ? 4.735 7.903 -12.335 1.00 84.44 188 GLY A O 1
ATOM 1484 N N . ARG A 1 189 ? 4.060 8.760 -10.380 1.00 84.38 189 ARG A N 1
ATOM 1485 C CA . ARG A 1 189 ? 3.620 10.056 -10.930 1.00 84.38 189 ARG A CA 1
ATOM 1486 C C . ARG A 1 189 ? 4.430 11.246 -10.436 1.00 84.38 189 ARG A C 1
ATOM 1488 O O . ARG A 1 189 ? 4.130 12.366 -10.858 1.00 84.38 189 ARG A O 1
ATOM 1495 N N . GLY A 1 190 ? 5.375 11.057 -9.523 1.00 79.75 190 GLY A N 1
ATOM 1496 C CA . GLY A 1 190 ? 6.293 12.131 -9.186 1.00 79.75 190 GLY A CA 1
ATOM 1497 C C . GLY A 1 190 ? 7.323 12.352 -10.297 1.00 79.75 190 GLY A C 1
ATOM 1498 O O . GLY A 1 190 ? 7.325 11.686 -11.333 1.00 79.75 190 GLY A O 1
ATOM 1499 N N . GLN A 1 191 ? 8.156 13.369 -10.099 1.00 82.81 191 GLN A N 1
ATOM 1500 C CA . GLN A 1 191 ? 9.220 13.770 -11.028 1.00 82.81 191 GLN A CA 1
ATOM 1501 C C . GLN A 1 191 ? 10.602 13.416 -10.468 1.00 82.81 191 GLN A C 1
ATOM 1503 O O . GLN A 1 191 ? 11.611 13.981 -10.881 1.00 82.81 191 GLN A O 1
ATOM 1508 N N . THR A 1 192 ? 10.650 12.546 -9.460 1.00 85.81 192 THR A N 1
ATOM 1509 C CA . THR A 1 192 ? 11.907 12.168 -8.826 1.00 85.81 192 THR A CA 1
ATOM 1510 C C . THR A 1 192 ? 12.609 11.084 -9.642 1.00 85.81 192 THR A C 1
ATOM 1512 O O . THR A 1 192 ? 11.988 10.328 -10.390 1.00 85.81 192 THR A O 1
ATOM 1515 N N . THR A 1 193 ? 13.923 10.958 -9.468 1.00 85.81 193 THR A N 1
ATOM 1516 C CA . THR A 1 193 ? 14.698 9.857 -10.063 1.00 85.81 193 THR A CA 1
ATOM 1517 C C . THR A 1 193 ? 14.229 8.482 -9.572 1.00 85.81 193 THR A C 1
ATOM 1519 O O . THR A 1 193 ? 14.380 7.483 -10.280 1.00 85.81 193 THR A O 1
ATOM 1522 N N . GLN A 1 194 ? 13.638 8.422 -8.374 1.00 87.38 194 GLN A N 1
ATOM 1523 C CA . GLN A 1 194 ? 13.046 7.211 -7.807 1.00 87.38 194 GLN A CA 1
ATOM 1524 C C . GLN A 1 194 ? 11.728 6.855 -8.501 1.00 87.38 194 GLN A C 1
ATOM 1526 O O . GLN A 1 194 ? 11.581 5.711 -8.930 1.00 87.38 194 GLN A O 1
ATOM 1531 N N . ASP A 1 195 ? 10.848 7.827 -8.758 1.00 89.25 195 ASP A N 1
ATOM 1532 C CA . ASP A 1 195 ? 9.635 7.615 -9.559 1.00 89.25 195 ASP A CA 1
ATOM 1533 C C . ASP A 1 195 ? 9.966 7.087 -10.962 1.00 89.25 195 ASP A C 1
ATOM 1535 O O . ASP A 1 195 ? 9.296 6.191 -11.477 1.00 89.25 195 ASP A O 1
ATOM 1539 N N . GLU A 1 196 ? 11.023 7.604 -11.595 1.00 91.44 196 GLU A N 1
ATOM 1540 C CA . GLU A 1 196 ? 11.501 7.105 -12.888 1.00 91.44 196 GLU A CA 1
ATOM 1541 C C . GLU A 1 196 ? 12.014 5.660 -12.806 1.00 91.44 196 GLU A C 1
ATOM 1543 O O . GLU A 1 196 ? 11.812 4.864 -13.729 1.00 91.44 196 GLU A O 1
ATOM 1548 N N . ALA A 1 197 ? 12.691 5.294 -11.714 1.00 93.50 197 ALA A N 1
ATOM 1549 C CA . ALA A 1 197 ? 13.108 3.917 -11.466 1.00 93.50 197 ALA A CA 1
ATOM 1550 C C . ALA A 1 197 ? 11.894 2.994 -11.286 1.00 93.50 197 ALA A C 1
ATOM 1552 O O . ALA A 1 197 ? 11.816 1.960 -11.951 1.00 93.50 197 ALA A O 1
ATOM 1553 N N . VAL A 1 198 ? 10.911 3.405 -10.482 1.00 94.88 198 VAL A N 1
ATOM 1554 C CA . VAL A 1 198 ? 9.643 2.686 -10.309 1.00 94.88 198 VAL A CA 1
ATOM 1555 C C . VAL A 1 198 ? 8.935 2.524 -11.653 1.00 94.88 198 VAL A C 1
ATOM 1557 O O . VAL A 1 198 ? 8.559 1.415 -12.017 1.00 94.88 198 VAL A O 1
ATOM 1560 N N . ASN A 1 199 ? 8.817 3.585 -12.449 1.00 93.06 199 ASN A N 1
ATOM 1561 C CA . ASN A 1 199 ? 8.171 3.532 -13.760 1.00 93.06 199 ASN A CA 1
ATOM 1562 C C . ASN A 1 199 ? 8.844 2.536 -14.712 1.00 93.06 199 ASN A C 1
ATOM 1564 O O . ASN A 1 199 ? 8.148 1.787 -15.403 1.00 93.06 199 ASN A O 1
ATOM 1568 N N . ARG A 1 200 ? 10.181 2.469 -14.713 1.00 92.56 200 ARG A N 1
ATOM 1569 C CA . ARG A 1 200 ? 10.935 1.465 -15.481 1.00 92.56 200 ARG A CA 1
ATOM 1570 C C . ARG A 1 200 ? 10.646 0.044 -15.006 1.00 92.56 200 ARG A C 1
ATOM 1572 O O . ARG A 1 200 ? 10.403 -0.827 -15.839 1.00 92.56 200 ARG A O 1
ATOM 1579 N N . VAL A 1 201 ? 10.628 -0.183 -13.693 1.00 95.12 201 VAL A N 1
ATOM 1580 C CA . VAL A 1 201 ? 10.286 -1.485 -13.097 1.00 95.12 201 VAL A CA 1
ATOM 1581 C C . VAL A 1 201 ? 8.870 -1.909 -13.488 1.00 95.12 201 VAL A C 1
ATOM 1583 O O . VAL A 1 201 ? 8.660 -3.014 -13.979 1.00 95.12 201 VAL A O 1
ATOM 1586 N N . LEU A 1 202 ? 7.898 -1.010 -13.355 1.00 94.25 202 LEU A N 1
ATOM 1587 C CA . LEU A 1 202 ? 6.501 -1.287 -13.671 1.00 94.25 202 LEU A CA 1
ATOM 1588 C C . LEU A 1 202 ? 6.296 -1.614 -15.156 1.00 94.25 202 LEU A C 1
ATOM 1590 O O . LEU A 1 202 ? 5.603 -2.576 -15.487 1.00 94.25 202 LEU A O 1
ATOM 1594 N N . GLN A 1 203 ? 6.934 -0.867 -16.060 1.00 91.62 203 GLN A N 1
ATOM 1595 C CA . GLN A 1 203 ? 6.917 -1.179 -17.492 1.00 91.62 203 GLN A CA 1
ATOM 1596 C C . GLN A 1 203 ? 7.573 -2.530 -17.790 1.00 91.62 203 GLN A C 1
ATOM 1598 O O . GLN A 1 203 ? 7.018 -3.327 -18.546 1.00 91.62 203 GLN A O 1
ATOM 1603 N N . LYS A 1 204 ? 8.726 -2.813 -17.172 1.00 92.00 204 LYS A N 1
ATOM 1604 C CA . LYS A 1 204 ? 9.425 -4.098 -17.298 1.00 92.00 204 LYS A CA 1
ATOM 1605 C C . LYS A 1 204 ? 8.522 -5.260 -16.886 1.00 92.00 204 LYS A C 1
ATOM 1607 O O . LYS A 1 204 ? 8.429 -6.233 -17.631 1.00 92.00 204 LYS A O 1
ATOM 1612 N N . TRP A 1 205 ? 7.846 -5.151 -15.742 1.00 93.31 205 TRP A N 1
ATOM 1613 C CA . TRP A 1 205 ? 6.934 -6.185 -15.253 1.00 93.31 205 TRP A CA 1
ATOM 1614 C C . TRP A 1 205 ? 5.733 -6.385 -16.174 1.00 93.31 205 TRP A C 1
ATOM 1616 O O . TRP A 1 205 ? 5.391 -7.518 -16.495 1.00 93.31 205 TRP A O 1
ATOM 1626 N N . TRP A 1 206 ? 5.125 -5.298 -16.652 1.00 91.75 206 TRP A N 1
ATOM 1627 C CA . TRP A 1 206 ? 3.950 -5.365 -17.526 1.00 91.75 206 TRP A CA 1
ATOM 1628 C C . TRP A 1 206 ? 4.232 -5.976 -18.895 1.00 91.75 206 TRP A C 1
ATOM 1630 O O . TRP A 1 206 ? 3.398 -6.694 -19.435 1.00 91.75 206 TRP A O 1
ATOM 1640 N N . LEU A 1 207 ? 5.417 -5.716 -19.446 1.00 88.50 207 LEU A N 1
ATOM 1641 C CA . LEU A 1 207 ? 5.849 -6.295 -20.717 1.00 88.50 207 LEU A CA 1
ATOM 1642 C C . LEU A 1 207 ? 6.374 -7.734 -20.575 1.00 88.50 207 LEU A C 1
ATOM 1644 O O . LEU A 1 207 ? 6.746 -8.336 -21.575 1.00 88.50 207 LEU A O 1
ATOM 1648 N N . GLY A 1 208 ? 6.428 -8.285 -19.356 1.00 82.00 208 GLY A N 1
ATOM 1649 C CA . GLY A 1 208 ? 6.960 -9.627 -19.100 1.00 82.00 208 GLY A CA 1
ATOM 1650 C C . GLY A 1 208 ? 8.483 -9.736 -19.246 1.00 82.00 208 GLY A C 1
ATOM 1651 O O . GLY A 1 208 ? 9.018 -10.837 -19.351 1.00 82.00 208 GLY A O 1
ATOM 1652 N N . ASN A 1 209 ? 9.210 -8.614 -19.225 1.00 71.62 209 ASN A N 1
ATOM 1653 C CA . ASN A 1 209 ? 10.656 -8.549 -19.474 1.00 71.62 209 ASN A CA 1
ATOM 1654 C C . ASN A 1 209 ? 11.507 -8.876 -18.230 1.00 71.62 209 ASN A C 1
ATOM 1656 O O . ASN A 1 209 ? 12.551 -8.267 -17.986 1.00 71.62 209 ASN A O 1
ATOM 1660 N N . SER A 1 210 ? 11.073 -9.818 -17.398 1.00 56.41 210 SER A N 1
ATOM 1661 C CA . SER A 1 210 ? 11.789 -10.205 -16.181 1.00 56.41 210 SER A CA 1
ATOM 1662 C C . SER A 1 210 ? 12.586 -11.483 -16.396 1.00 56.41 210 SER A C 1
ATOM 1664 O O . SER A 1 210 ? 12.066 -12.590 -16.275 1.00 56.41 210 SER A O 1
ATOM 1666 N N . GLN A 1 211 ? 13.877 -11.325 -16.674 1.00 54.16 211 GLN A N 1
ATOM 1667 C CA . GLN A 1 211 ? 14.828 -12.422 -16.540 1.00 54.16 211 GLN A CA 1
ATOM 1668 C C . GLN A 1 211 ? 14.966 -12.751 -15.046 1.00 54.16 211 GLN A C 1
ATOM 1670 O O . GLN A 1 211 ? 15.379 -11.893 -14.265 1.00 54.16 211 GLN A O 1
ATOM 1675 N N . LYS A 1 212 ? 14.613 -13.977 -14.635 1.00 51.16 212 LYS A N 1
ATOM 1676 C CA . LYS A 1 212 ? 15.030 -14.497 -13.326 1.00 51.16 212 LYS A CA 1
ATOM 1677 C C . LYS A 1 212 ? 16.549 -14.644 -13.377 1.00 51.16 212 LYS A C 1
ATOM 1679 O O . LYS A 1 212 ? 17.051 -15.493 -14.111 1.00 51.16 212 LYS A O 1
ATOM 1684 N N . ILE A 1 213 ? 17.285 -13.839 -12.612 1.00 47.88 213 ILE A N 1
ATOM 1685 C CA . ILE A 1 213 ? 18.695 -14.131 -12.342 1.00 47.88 213 ILE A CA 1
ATOM 1686 C C . ILE A 1 213 ? 18.687 -15.299 -11.357 1.00 47.88 213 ILE A C 1
ATOM 1688 O O . ILE A 1 213 ? 18.645 -15.116 -10.145 1.00 47.88 213 ILE A O 1
ATOM 1692 N N . GLN A 1 214 ? 18.625 -16.520 -11.883 1.00 43.00 214 GLN A N 1
ATOM 1693 C CA . GLN A 1 214 ? 18.820 -17.713 -11.075 1.00 43.00 214 GLN A CA 1
ATOM 1694 C C . GLN A 1 214 ? 20.306 -17.743 -10.685 1.00 43.00 214 GLN A C 1
ATOM 1696 O O . GLN A 1 214 ? 21.152 -17.724 -11.587 1.00 43.00 214 GLN A O 1
ATOM 1701 N N . PRO A 1 215 ? 20.670 -17.763 -9.389 1.00 45.38 215 PRO A N 1
ATOM 1702 C CA . PRO A 1 215 ? 22.055 -17.996 -9.010 1.00 45.38 215 PRO A CA 1
ATOM 1703 C C . PRO A 1 215 ? 22.433 -19.381 -9.538 1.00 45.38 215 PRO A C 1
ATOM 1705 O O . PRO A 1 215 ? 21.870 -20.391 -9.117 1.00 45.38 215 PRO A O 1
ATOM 1708 N N . SER A 1 216 ? 23.320 -19.427 -10.534 1.00 42.84 216 SER A N 1
ATOM 1709 C CA . SER A 1 216 ? 23.780 -20.700 -11.084 1.00 42.84 216 SER A CA 1
ATOM 1710 C C . SER A 1 216 ? 24.450 -21.498 -9.961 1.00 42.84 216 SER A C 1
ATOM 1712 O O . SER A 1 216 ? 25.240 -20.914 -9.212 1.00 42.84 216 SER A O 1
ATOM 1714 N N . PRO A 1 217 ? 24.161 -22.803 -9.812 1.00 45.81 217 PRO A N 1
ATOM 1715 C CA . PRO A 1 217 ? 24.889 -23.632 -8.867 1.00 45.81 217 PRO A CA 1
ATOM 1716 C C . PRO A 1 217 ? 26.373 -23.582 -9.234 1.00 45.81 217 PRO A C 1
ATOM 1718 O O . PRO A 1 217 ? 26.753 -23.879 -10.368 1.00 45.81 217 PRO A O 1
ATOM 1721 N N . ILE A 1 218 ? 27.203 -23.159 -8.279 1.00 49.81 218 ILE A N 1
ATOM 1722 C CA . ILE A 1 218 ? 28.659 -23.176 -8.414 1.00 49.81 218 ILE A CA 1
ATOM 1723 C C . ILE A 1 218 ? 29.048 -24.640 -8.614 1.00 49.81 218 ILE A C 1
ATOM 1725 O O . ILE A 1 218 ? 29.030 -25.434 -7.675 1.00 49.81 218 ILE A O 1
ATOM 1729 N N . SER A 1 219 ? 29.340 -25.010 -9.857 1.00 50.50 219 SER A N 1
ATOM 1730 C CA . SER A 1 219 ? 29.873 -26.327 -10.175 1.00 50.50 219 SER A CA 1
ATOM 1731 C C . SER A 1 219 ? 31.345 -26.298 -9.795 1.00 50.50 219 SER A C 1
ATOM 1733 O O . SER A 1 219 ? 32.162 -25.711 -10.497 1.00 50.50 219 SER A O 1
ATOM 1735 N N . VAL A 1 220 ? 31.669 -26.854 -8.628 1.00 51.84 220 VAL A N 1
ATOM 1736 C CA . VAL A 1 220 ? 33.057 -27.091 -8.230 1.00 51.84 220 VAL A CA 1
ATOM 1737 C C . VAL A 1 220 ? 33.495 -28.370 -8.930 1.00 51.84 220 VAL A C 1
ATOM 1739 O O . VAL A 1 220 ? 33.299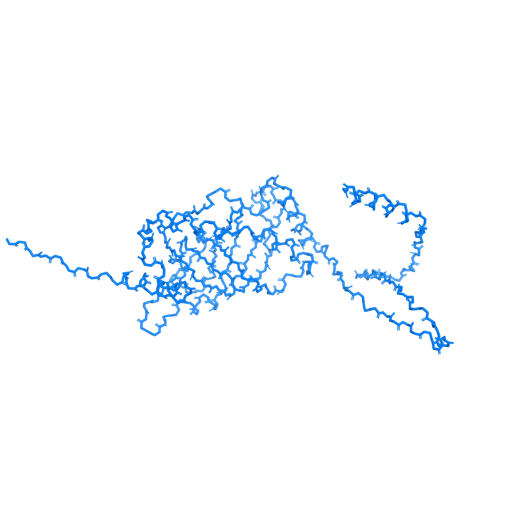 -29.469 -8.416 1.00 51.84 220 VAL A O 1
ATOM 1742 N N . GLU A 1 221 ? 34.032 -28.229 -10.135 1.00 53.22 221 GLU A N 1
ATOM 1743 C CA . GLU A 1 221 ? 34.701 -29.327 -10.822 1.00 53.22 221 GLU A CA 1
ATOM 1744 C C . GLU A 1 221 ? 36.064 -29.510 -10.136 1.00 53.22 221 GLU A C 1
ATOM 1746 O O . GLU A 1 221 ? 36.966 -28.685 -10.278 1.00 53.22 221 GLU A O 1
ATOM 1751 N N . ARG A 1 222 ? 36.176 -30.523 -9.265 1.00 54.72 222 ARG A N 1
ATOM 1752 C CA . ARG A 1 222 ? 37.473 -30.940 -8.722 1.00 54.72 222 ARG A CA 1
ATOM 1753 C C . ARG A 1 222 ? 38.130 -31.833 -9.756 1.00 54.72 222 ARG A C 1
ATOM 1755 O O . ARG A 1 222 ? 37.605 -32.905 -10.046 1.00 54.72 222 ARG A O 1
ATOM 1762 N N . ASP A 1 223 ? 39.259 -31.373 -10.273 1.00 54.50 223 ASP A N 1
ATOM 1763 C CA . ASP A 1 223 ? 40.145 -32.177 -11.101 1.00 54.50 223 ASP A CA 1
ATOM 1764 C C . ASP A 1 223 ? 40.662 -33.358 -10.252 1.00 54.50 223 ASP A C 1
ATOM 1766 O O . ASP A 1 223 ? 41.266 -33.117 -9.199 1.00 54.50 223 ASP A O 1
ATOM 1770 N N . PRO A 1 224 ? 40.353 -34.621 -10.601 1.00 61.56 224 PRO A N 1
ATOM 1771 C CA . PRO A 1 224 ? 40.686 -35.768 -9.759 1.00 61.56 224 PRO A CA 1
ATOM 1772 C C . PRO A 1 224 ? 42.193 -36.067 -9.680 1.00 61.56 224 PRO A C 1
ATOM 1774 O O . PRO A 1 224 ? 42.586 -36.844 -8.810 1.00 61.56 224 PRO A O 1
ATOM 1777 N N . ASP A 1 225 ? 43.025 -35.435 -10.516 1.00 63.66 225 ASP A N 1
ATOM 1778 C CA . ASP A 1 225 ? 44.448 -35.771 -10.659 1.00 63.66 225 ASP A CA 1
ATOM 1779 C C . ASP A 1 225 ? 45.437 -34.740 -10.066 1.00 63.66 225 ASP A C 1
ATOM 1781 O O . ASP A 1 225 ? 46.649 -34.941 -10.162 1.00 63.66 225 ASP A O 1
ATOM 1785 N N . ASP A 1 226 ? 44.974 -33.671 -9.398 1.00 62.06 226 ASP A N 1
ATOM 1786 C CA . ASP A 1 226 ? 45.862 -32.678 -8.761 1.00 62.06 226 ASP A CA 1
ATOM 1787 C C . ASP A 1 226 ? 45.686 -32.607 -7.226 1.00 62.06 226 ASP A C 1
ATOM 1789 O O . ASP A 1 226 ? 44.814 -31.888 -6.723 1.00 62.06 226 ASP A O 1
ATOM 1793 N N . PRO A 1 227 ? 46.531 -33.298 -6.432 1.00 53.50 227 PRO A N 1
ATOM 1794 C CA . PRO A 1 227 ? 46.485 -33.227 -4.970 1.00 53.50 227 PRO A CA 1
ATOM 1795 C C . PRO A 1 227 ? 46.955 -31.872 -4.396 1.00 53.50 227 PRO A C 1
ATOM 1797 O O . PRO A 1 227 ? 46.944 -31.704 -3.175 1.00 53.50 227 PRO A O 1
ATOM 1800 N N . GLY A 1 228 ? 47.351 -30.902 -5.235 1.00 59.22 228 GLY A N 1
ATOM 1801 C CA . GLY A 1 228 ? 47.767 -29.550 -4.835 1.00 59.22 228 GLY A CA 1
ATOM 1802 C C . GLY A 1 228 ? 47.004 -28.396 -5.507 1.00 59.22 228 GLY A C 1
ATOM 1803 O O . GLY A 1 228 ? 47.418 -27.240 -5.370 1.00 59.22 228 GLY A O 1
ATOM 1804 N N . GLY A 1 229 ? 45.912 -28.673 -6.225 1.00 45.88 229 GLY A N 1
ATOM 1805 C CA . GLY A 1 229 ? 45.304 -27.736 -7.174 1.00 45.88 229 GLY A CA 1
ATOM 1806 C C . GLY A 1 229 ? 44.605 -26.517 -6.569 1.00 45.88 229 GLY A C 1
ATOM 1807 O O . GLY A 1 229 ? 43.698 -26.616 -5.739 1.00 45.88 229 GLY A O 1
ATOM 1808 N N . LYS A 1 230 ? 44.988 -25.326 -7.049 1.00 50.41 230 LYS A N 1
ATOM 1809 C CA . LYS A 1 230 ? 44.268 -24.063 -6.823 1.00 50.41 230 LYS A CA 1
ATOM 1810 C C . LYS A 1 230 ? 42.830 -24.187 -7.331 1.00 50.41 230 LYS A C 1
ATOM 1812 O O . LYS A 1 230 ? 42.611 -24.475 -8.502 1.00 50.41 230 LYS A O 1
ATOM 1817 N N . VAL A 1 231 ? 41.861 -23.873 -6.472 1.00 48.12 231 VAL A N 1
ATOM 1818 C CA . VAL A 1 231 ? 40.443 -23.781 -6.845 1.00 48.12 231 VAL A CA 1
ATOM 1819 C C . VAL A 1 231 ? 40.268 -22.657 -7.869 1.00 48.12 231 VAL A C 1
ATOM 1821 O O . VAL A 1 231 ? 40.323 -21.476 -7.523 1.00 48.12 231 VAL A O 1
ATOM 1824 N N . VAL A 1 232 ? 40.065 -23.014 -9.136 1.00 50.06 232 VAL A N 1
ATOM 1825 C CA . VAL A 1 232 ? 39.655 -22.066 -10.174 1.00 50.06 232 VAL A CA 1
ATOM 1826 C C . VAL A 1 232 ? 38.136 -21.952 -10.113 1.00 50.06 232 VAL A C 1
ATOM 1828 O O . VAL A 1 232 ? 37.411 -22.864 -10.498 1.00 50.06 232 VAL A O 1
ATOM 1831 N N . VAL A 1 233 ? 37.640 -20.832 -9.589 1.00 48.50 233 VAL A N 1
ATOM 1832 C CA . VAL A 1 233 ? 36.207 -20.517 -9.614 1.00 48.50 233 VAL A CA 1
ATOM 1833 C C . VAL A 1 233 ? 35.882 -19.922 -10.983 1.00 48.50 233 VAL A C 1
ATOM 1835 O O . VAL A 1 233 ? 36.083 -18.731 -11.212 1.00 48.50 233 VAL A O 1
ATOM 1838 N N . GLU A 1 234 ? 35.399 -20.745 -11.913 1.00 47.38 234 GLU A N 1
ATOM 1839 C CA . GLU A 1 234 ? 34.885 -20.263 -13.198 1.00 47.38 234 GLU A CA 1
ATOM 1840 C C . GLU A 1 234 ? 33.389 -19.946 -13.062 1.00 47.38 234 GLU A C 1
ATOM 1842 O O . GLU A 1 234 ? 32.535 -20.830 -12.973 1.00 47.38 234 GLU A O 1
ATOM 1847 N N . GLN A 1 235 ? 33.049 -18.658 -13.028 1.00 43.16 235 GLN A N 1
ATOM 1848 C CA . GLN A 1 235 ? 31.659 -18.216 -12.977 1.00 43.16 235 GLN A CA 1
ATOM 1849 C C . GLN A 1 235 ? 31.057 -18.270 -14.390 1.00 43.16 235 GLN A C 1
ATOM 1851 O O . GLN A 1 235 ? 31.163 -17.323 -15.170 1.00 43.16 235 GLN A O 1
ATOM 1856 N N . ARG A 1 236 ? 30.433 -19.397 -14.749 1.00 42.44 236 ARG A N 1
ATOM 1857 C CA . ARG A 1 236 ? 29.727 -19.534 -16.031 1.00 42.44 236 ARG A CA 1
ATOM 1858 C C . ARG A 1 236 ? 28.353 -18.873 -15.970 1.00 42.44 236 ARG A C 1
ATOM 1860 O O . ARG A 1 236 ? 27.421 -19.396 -15.367 1.00 42.44 236 ARG A O 1
ATOM 1867 N N . MET A 1 237 ? 28.217 -17.732 -16.643 1.00 38.94 237 MET A N 1
ATOM 1868 C CA . MET A 1 237 ? 26.918 -17.120 -16.923 1.00 38.94 237 MET A CA 1
ATOM 1869 C C . MET A 1 237 ? 26.225 -17.906 -18.037 1.00 38.94 237 MET A C 1
ATOM 1871 O O . MET A 1 237 ? 26.635 -17.842 -19.196 1.00 38.94 237 MET A O 1
ATOM 1875 N N . THR A 1 238 ? 25.173 -18.648 -17.696 1.00 41.91 238 THR A N 1
ATOM 1876 C CA . THR A 1 238 ? 24.356 -19.353 -18.692 1.00 41.91 238 THR A CA 1
ATOM 1877 C C . THR A 1 238 ? 23.066 -18.573 -18.911 1.00 41.91 238 THR A C 1
ATOM 1879 O O . THR A 1 238 ? 22.232 -18.476 -18.014 1.00 41.91 238 THR A O 1
ATOM 1882 N N . VAL A 1 239 ? 22.905 -17.992 -20.101 1.00 42.09 239 VAL A N 1
ATOM 1883 C CA . VAL A 1 239 ? 21.669 -17.312 -20.510 1.00 42.09 239 VAL A CA 1
ATOM 1884 C C . VAL A 1 239 ? 20.722 -18.364 -21.080 1.00 42.09 239 VAL A C 1
ATOM 1886 O O . VAL A 1 239 ? 20.921 -18.846 -22.194 1.00 42.09 239 VAL A O 1
ATOM 1889 N N . ALA A 1 240 ? 19.704 -18.750 -20.314 1.00 41.31 240 ALA A N 1
ATOM 1890 C CA . ALA A 1 240 ? 18.639 -19.612 -20.813 1.00 41.31 240 ALA A CA 1
ATOM 1891 C C . ALA A 1 240 ? 17.550 -18.747 -21.467 1.00 41.31 240 ALA A C 1
ATOM 1893 O O . ALA A 1 240 ? 16.733 -18.134 -20.783 1.00 41.31 240 ALA A O 1
ATOM 1894 N N . ASN A 1 241 ? 17.541 -18.693 -22.801 1.00 37.59 241 ASN A N 1
ATOM 1895 C CA . ASN A 1 241 ? 16.419 -18.135 -23.553 1.00 37.59 241 ASN A CA 1
ATOM 1896 C C . ASN A 1 241 ? 15.277 -19.155 -23.582 1.00 37.59 241 ASN A C 1
ATOM 1898 O O . ASN A 1 241 ? 15.435 -20.262 -24.099 1.00 37.59 241 ASN 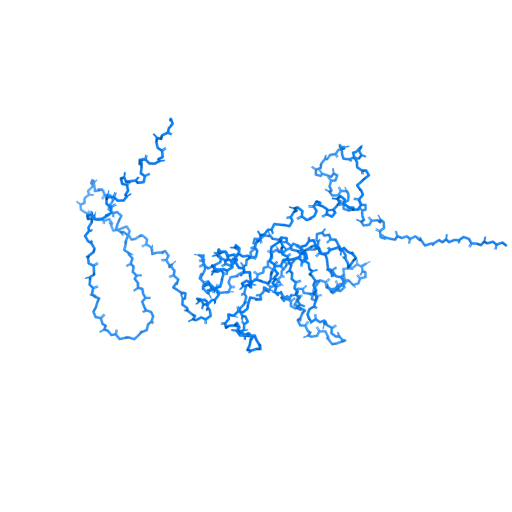A O 1
ATOM 1902 N N . ALA A 1 242 ? 14.112 -18.775 -23.062 1.00 39.44 242 ALA A N 1
ATOM 1903 C CA . ALA A 1 242 ? 12.901 -19.550 -23.266 1.00 39.44 242 ALA A CA 1
ATOM 1904 C C . ALA A 1 242 ? 12.347 -19.289 -24.681 1.00 39.44 242 ALA A C 1
ATOM 1906 O O . ALA A 1 242 ? 11.860 -18.202 -24.982 1.00 39.44 242 ALA A O 1
ATOM 1907 N N . SER A 1 243 ? 12.380 -20.352 -25.491 1.00 38.31 243 SER A N 1
ATOM 1908 C CA . SER A 1 243 ? 11.611 -20.640 -26.716 1.00 38.31 243 SER A CA 1
ATOM 1909 C C . SER A 1 243 ? 12.246 -20.410 -28.109 1.00 38.31 243 SER A C 1
ATOM 1911 O O . SER A 1 243 ? 12.667 -19.320 -28.477 1.00 38.31 243 SER A O 1
ATOM 1913 N N . ALA A 1 244 ? 12.179 -21.515 -28.876 1.00 36.56 244 ALA A N 1
ATOM 1914 C CA . ALA A 1 244 ? 12.251 -21.728 -30.331 1.00 36.56 244 ALA A CA 1
ATOM 1915 C C . ALA A 1 244 ? 13.623 -21.818 -31.054 1.00 36.56 244 ALA A C 1
ATOM 1917 O O . ALA A 1 244 ? 14.196 -20.826 -31.490 1.00 36.56 244 ALA A O 1
ATOM 1918 N N . GLY A 1 245 ? 14.041 -23.066 -31.337 1.00 36.31 245 GLY A N 1
ATOM 1919 C CA . GLY A 1 245 ? 14.874 -23.444 -32.496 1.00 36.31 245 GLY A CA 1
ATOM 1920 C C . GLY A 1 245 ? 16.365 -23.726 -32.220 1.00 36.31 245 GLY A C 1
ATOM 1921 O O . GLY A 1 245 ? 17.000 -22.980 -31.476 1.00 36.31 245 GLY A O 1
ATOM 1922 N N . PRO A 1 246 ? 16.971 -24.773 -32.827 1.00 39.47 246 PRO A N 1
ATOM 1923 C CA . PRO A 1 246 ? 18.357 -25.150 -32.566 1.00 39.47 246 PRO A CA 1
ATOM 1924 C C . PRO A 1 246 ? 19.304 -24.204 -33.313 1.00 39.47 246 PRO A C 1
ATOM 1926 O O . PRO A 1 246 ? 19.657 -24.425 -34.468 1.00 39.47 246 PRO A O 1
ATOM 1929 N N . SER A 1 247 ? 19.728 -23.137 -32.642 1.00 40.06 247 SER A N 1
ATOM 1930 C CA . SER A 1 247 ? 20.772 -22.237 -33.136 1.00 40.06 247 SER A CA 1
ATOM 1931 C C . SER A 1 247 ? 22.026 -22.425 -32.290 1.00 40.06 247 SER A C 1
ATOM 1933 O O . SER A 1 247 ? 21.989 -22.235 -31.076 1.00 40.06 247 SER A O 1
ATOM 1935 N N . ARG A 1 248 ? 23.139 -22.819 -32.924 1.00 39.69 248 ARG A N 1
ATOM 1936 C CA . ARG A 1 248 ? 24.454 -22.981 -32.278 1.00 39.69 248 ARG A CA 1
ATOM 1937 C C . ARG A 1 248 ? 24.826 -21.742 -31.441 1.00 39.69 248 ARG A C 1
ATOM 1939 O O . ARG A 1 248 ? 24.678 -20.625 -31.939 1.00 39.69 248 ARG A O 1
ATOM 1946 N N . PRO A 1 249 ? 25.388 -21.908 -30.229 1.00 35.06 249 PRO A N 1
ATOM 1947 C CA . PRO A 1 249 ? 25.849 -20.779 -29.434 1.00 35.06 249 PRO A CA 1
ATOM 1948 C C . PRO A 1 249 ? 27.067 -20.124 -30.098 1.00 35.06 249 PRO A C 1
ATOM 1950 O O . PRO A 1 249 ? 28.064 -20.778 -30.411 1.00 35.06 249 PRO A O 1
ATOM 1953 N N . ARG A 1 250 ? 26.984 -18.810 -30.313 1.00 36.75 250 ARG A N 1
ATOM 1954 C CA . ARG A 1 250 ? 28.084 -17.975 -30.801 1.00 36.75 250 ARG A CA 1
ATOM 1955 C C . ARG A 1 250 ? 28.898 -17.519 -29.586 1.00 36.75 250 ARG A C 1
ATOM 1957 O O . ARG A 1 250 ? 28.409 -16.736 -28.779 1.00 36.75 250 ARG A O 1
ATOM 1964 N N . GLN A 1 251 ? 30.119 -18.032 -29.436 1.00 35.56 251 GLN A N 1
ATOM 1965 C CA . GLN A 1 251 ? 31.042 -17.594 -28.385 1.00 35.56 251 GLN A CA 1
ATOM 1966 C C . GLN A 1 251 ? 31.450 -16.135 -28.624 1.00 35.56 251 GLN A C 1
ATOM 1968 O O . GLN A 1 251 ? 32.053 -15.816 -29.648 1.00 35.56 251 GLN A O 1
ATOM 1973 N N . VAL A 1 252 ? 31.157 -15.255 -27.668 1.00 37.66 252 VAL A N 1
ATOM 1974 C CA . VAL A 1 252 ? 31.728 -13.905 -27.611 1.00 37.66 252 VAL A CA 1
ATOM 1975 C C . VAL A 1 252 ? 32.816 -13.923 -26.540 1.00 37.66 252 VAL A C 1
ATOM 1977 O O . VAL A 1 252 ? 32.526 -13.922 -25.348 1.00 37.66 252 VAL A O 1
ATOM 1980 N N . ARG A 1 253 ? 34.082 -13.982 -26.967 1.00 37.62 253 ARG A N 1
ATOM 1981 C CA . ARG A 1 253 ? 35.239 -13.747 -26.092 1.00 37.62 253 ARG A CA 1
ATOM 1982 C C . ARG A 1 253 ? 35.434 -12.239 -25.946 1.00 37.62 253 ARG A C 1
ATOM 1984 O O . ARG A 1 253 ? 35.773 -11.574 -26.921 1.00 37.62 253 ARG A O 1
ATOM 1991 N N . LEU A 1 254 ? 35.252 -11.709 -24.741 1.00 39.69 254 LEU A N 1
ATOM 1992 C CA . LEU A 1 254 ? 35.750 -10.379 -24.388 1.00 39.69 254 LEU A CA 1
ATOM 1993 C C . LEU A 1 254 ? 37.207 -10.508 -23.906 1.00 39.69 254 LEU A C 1
ATOM 1995 O O . LEU A 1 254 ? 37.489 -11.370 -23.073 1.00 39.69 254 LEU A O 1
ATOM 1999 N N . PRO A 1 255 ? 38.152 -9.698 -24.416 1.00 39.69 255 PRO A N 1
ATOM 2000 C CA . PRO A 1 255 ? 39.541 -9.759 -23.981 1.00 39.69 255 PRO A CA 1
ATOM 2001 C C . PRO A 1 255 ? 39.713 -9.189 -22.563 1.00 39.69 255 PRO A C 1
ATOM 2003 O O . PRO A 1 255 ? 39.313 -8.062 -22.267 1.00 39.69 255 PRO A O 1
ATOM 2006 N N . LEU A 1 256 ? 40.382 -9.976 -21.714 1.00 42.25 256 LEU A N 1
ATOM 2007 C CA . LEU A 1 256 ? 40.676 -9.745 -20.290 1.00 42.25 256 LEU A CA 1
ATOM 2008 C C . LEU A 1 256 ? 41.433 -8.427 -19.995 1.00 42.25 256 LEU A C 1
ATOM 2010 O O . LEU A 1 256 ? 41.508 -7.991 -18.851 1.00 42.25 256 LEU A O 1
ATOM 2014 N N . ALA A 1 257 ? 41.963 -7.761 -21.024 1.00 43.31 257 ALA A N 1
ATOM 2015 C CA . ALA A 1 257 ? 42.770 -6.547 -20.904 1.00 43.31 257 ALA A CA 1
ATOM 2016 C C . ALA A 1 257 ? 41.974 -5.270 -20.559 1.00 43.31 257 ALA A C 1
ATOM 2018 O O . ALA A 1 257 ? 42.580 -4.260 -20.215 1.00 43.31 257 ALA A O 1
ATOM 2019 N N . LYS A 1 258 ? 40.632 -5.285 -20.621 1.00 42.44 258 LYS A N 1
ATOM 2020 C CA . LYS A 1 258 ? 39.803 -4.123 -20.231 1.00 42.44 258 LYS A CA 1
ATOM 2021 C C . LYS A 1 258 ? 39.373 -4.110 -18.760 1.00 42.44 258 LYS A C 1
ATOM 2023 O O . LYS A 1 258 ? 38.990 -3.057 -18.268 1.00 42.44 258 LYS A O 1
ATOM 2028 N N . LEU A 1 259 ? 39.476 -5.233 -18.045 1.00 41.56 259 LEU A N 1
ATOM 2029 C CA . LEU A 1 259 ? 39.009 -5.345 -16.654 1.00 41.56 259 LEU A CA 1
ATOM 2030 C C . LEU A 1 259 ? 40.042 -4.891 -15.609 1.00 41.56 259 LEU A C 1
ATOM 2032 O O . LEU A 1 259 ? 39.670 -4.533 -14.497 1.00 41.56 259 LEU A O 1
ATOM 2036 N N . THR A 1 260 ? 41.331 -4.842 -15.951 1.00 43.56 260 THR A N 1
ATOM 2037 C CA . THR A 1 260 ? 42.395 -4.450 -15.006 1.00 43.56 260 THR A CA 1
ATOM 2038 C C . THR A 1 260 ? 42.663 -2.939 -14.966 1.00 43.56 260 THR A C 1
ATOM 2040 O O . THR A 1 260 ? 43.227 -2.437 -13.991 1.00 43.56 260 THR A O 1
ATOM 2043 N N . SER A 1 261 ? 42.209 -2.190 -15.978 1.00 44.59 261 SER A N 1
ATOM 2044 C CA . SER A 1 261 ? 42.375 -0.730 -16.053 1.00 44.59 261 SER A CA 1
ATOM 2045 C C . SER A 1 261 ? 41.412 0.021 -15.127 1.00 44.59 261 SER A C 1
ATOM 2047 O O . SER A 1 261 ? 41.822 0.972 -14.464 1.00 44.59 261 SER A O 1
ATOM 2049 N N . GLU A 1 262 ? 40.149 -0.403 -15.036 1.00 46.22 262 GLU A N 1
ATOM 2050 C CA . GLU A 1 262 ? 39.138 0.340 -14.264 1.00 46.22 262 GLU A CA 1
ATOM 2051 C C . GLU A 1 262 ? 39.230 0.092 -12.749 1.00 46.22 262 GLU A C 1
ATOM 2053 O O . GLU A 1 262 ? 38.996 1.002 -11.953 1.00 46.22 262 GLU A O 1
ATOM 2058 N N . LEU A 1 263 ? 39.704 -1.086 -12.325 1.00 46.00 263 LEU A N 1
ATOM 2059 C CA . LEU A 1 263 ? 39.946 -1.382 -10.905 1.00 46.00 263 LEU A CA 1
ATOM 2060 C C . LEU A 1 263 ? 41.137 -0.603 -10.320 1.00 46.00 263 LEU A C 1
ATOM 2062 O O . LEU A 1 263 ? 41.129 -0.250 -9.141 1.00 46.00 263 LEU A O 1
ATOM 2066 N N . SER A 1 264 ? 42.128 -0.258 -11.146 1.00 50.09 264 SER A N 1
ATOM 2067 C CA . SER A 1 264 ? 43.283 0.543 -10.712 1.00 50.09 264 SER A CA 1
ATOM 2068 C C . SER A 1 264 ? 42.935 2.024 -10.500 1.00 50.09 264 SER A C 1
ATOM 2070 O O . SER A 1 264 ? 43.621 2.719 -9.749 1.00 50.09 264 SER A O 1
ATOM 2072 N N . GLN A 1 265 ? 41.865 2.516 -11.136 1.00 46.59 265 GLN A N 1
ATOM 2073 C CA . GLN A 1 265 ? 41.414 3.905 -11.019 1.00 46.59 265 GLN A CA 1
ATOM 2074 C C . GLN A 1 265 ? 40.493 4.112 -9.805 1.00 46.59 265 GLN A C 1
ATOM 2076 O O . GLN A 1 265 ? 40.577 5.148 -9.148 1.00 46.59 265 GLN A O 1
ATOM 2081 N N . ALA A 1 266 ? 39.701 3.098 -9.436 1.00 43.09 266 ALA A N 1
ATOM 2082 C CA . ALA A 1 266 ? 38.837 3.137 -8.255 1.00 43.09 266 ALA A CA 1
ATOM 2083 C C . ALA A 1 266 ? 39.618 3.096 -6.923 1.00 43.09 266 ALA A C 1
ATOM 2085 O O . ALA A 1 266 ? 39.229 3.748 -5.957 1.00 43.09 266 ALA A O 1
ATOM 2086 N N . LEU A 1 267 ? 40.763 2.403 -6.872 1.00 46.47 267 LEU A N 1
ATOM 2087 C CA . LEU A 1 267 ? 41.574 2.286 -5.649 1.00 46.47 267 LEU A CA 1
ATOM 2088 C C . LEU A 1 267 ? 42.416 3.532 -5.315 1.00 46.47 267 LEU A C 1
ATOM 2090 O O . LEU A 1 267 ? 42.895 3.650 -4.190 1.00 46.47 267 LEU A O 1
ATOM 2094 N N . ARG A 1 268 ? 42.564 4.499 -6.234 1.00 50.00 268 ARG A N 1
ATOM 2095 C CA . ARG A 1 268 ? 43.266 5.771 -5.954 1.00 50.00 268 ARG A CA 1
ATOM 2096 C C . ARG A 1 268 ? 42.385 6.846 -5.308 1.00 50.00 268 ARG A C 1
ATOM 2098 O O . ARG A 1 268 ? 42.923 7.838 -4.835 1.00 50.00 268 ARG A O 1
ATOM 2105 N N . LEU A 1 269 ? 41.066 6.654 -5.255 1.00 49.34 269 LEU A N 1
ATOM 2106 C CA . LEU A 1 269 ? 40.127 7.632 -4.683 1.00 49.34 269 LEU A CA 1
ATOM 2107 C C . LEU A 1 269 ? 39.740 7.350 -3.220 1.00 49.34 269 LEU A C 1
ATOM 2109 O O . LEU A 1 269 ? 39.034 8.154 -2.624 1.00 49.34 269 LEU A O 1
ATOM 2113 N N . VAL A 1 270 ? 40.213 6.246 -2.626 1.00 51.25 270 VAL A N 1
ATOM 2114 C CA . VAL A 1 270 ? 39.834 5.823 -1.258 1.00 51.25 270 VAL A CA 1
ATOM 2115 C C . VAL A 1 270 ? 40.998 5.928 -0.250 1.00 51.25 270 VAL A C 1
ATOM 2117 O O . VAL A 1 270 ? 40.796 5.756 0.944 1.00 51.25 270 VAL A O 1
ATOM 2120 N N . GLY A 1 271 ? 42.214 6.267 -0.692 1.00 47.94 271 GLY A N 1
ATOM 2121 C CA . GLY A 1 271 ? 43.424 6.293 0.151 1.00 47.94 271 GLY A CA 1
ATOM 2122 C C . GLY A 1 271 ? 44.017 7.678 0.424 1.00 47.94 271 GLY A C 1
ATOM 2123 O O . GLY A 1 271 ? 45.237 7.801 0.455 1.00 47.94 271 GLY A O 1
ATOM 2124 N N . GLY A 1 272 ? 43.192 8.720 0.545 1.00 48.78 272 GLY A N 1
ATOM 2125 C CA . GLY A 1 272 ? 43.643 10.097 0.771 1.00 48.78 272 GLY A CA 1
ATOM 2126 C C . GLY A 1 272 ? 43.113 10.700 2.068 1.00 48.78 272 GLY A C 1
ATOM 2127 O O . GLY A 1 272 ? 42.239 11.558 2.002 1.00 48.78 272 GLY A O 1
ATOM 2128 N N . HIS A 1 273 ? 43.637 10.246 3.209 1.00 40.97 273 HIS A N 1
ATOM 2129 C CA . HIS A 1 273 ? 43.797 11.011 4.451 1.00 40.97 273 HIS A CA 1
ATOM 2130 C C . HIS A 1 273 ? 44.882 10.368 5.314 1.00 40.97 273 HIS A C 1
ATOM 2132 O O . HIS A 1 273 ? 44.889 9.120 5.406 1.00 40.97 273 HIS A O 1
#